Protein AF-M7TQU8-F1 (afdb_monomer_lite)

Sequence (290 aa):
MTVPAVAMELQAQSFSLTIKNCHESIHSIETATGMRQFNYPHERKSTSTQDWRSLDLIAITRELSSFLSRFAFLKMQAETGAYLIQQMAGTTKILIERMDKDRILFDTDDQYDIISKLEHIQSWYLGIAARCRYLSERTNAQSQTVHCLIASQDNLTNIEIARTSRNIAEESHRESEAMHALAELSRRDNELMIQVAKDSRAVAIAAAQDSAAMQVIAAVTILFLPATFTATFFSMTFFNFTDPDKPRVSPWSWIYALVTVILTGVIQLSWAVISKRKRAKITQVTSMEL

Radius of gyration: 63.22 Å; chains: 1; bounding box: 123×48×173 Å

Structure (mmCIF, N/CA/C/O backbone):
data_AF-M7TQU8-F1
#
_entry.id   AF-M7TQU8-F1
#
loop_
_atom_site.group_PDB
_atom_site.id
_atom_site.type_symbol
_atom_site.label_atom_id
_atom_site.label_alt_id
_atom_site.label_comp_id
_atom_site.label_asym_id
_atom_site.label_entity_id
_atom_site.label_seq_id
_atom_site.pdbx_PDB_ins_code
_atom_site.Cartn_x
_atom_site.Cartn_y
_atom_site.Cartn_z
_atom_site.occupancy
_atom_site.B_iso_or_equiv
_atom_site.auth_seq_id
_atom_site.auth_comp_id
_atom_site.auth_asym_id
_atom_site.auth_atom_id
_atom_site.pdbx_PDB_model_num
ATOM 1 N N . MET A 1 1 ? 36.705 -6.941 -42.048 1.00 60.84 1 MET A N 1
ATOM 2 C CA . MET A 1 1 ? 35.967 -6.043 -41.124 1.00 60.84 1 MET A CA 1
ATOM 3 C C . MET A 1 1 ? 34.445 -6.233 -41.165 1.00 60.84 1 MET A C 1
ATOM 5 O O . MET A 1 1 ? 33.748 -5.591 -40.392 1.00 60.84 1 MET A O 1
ATOM 9 N N . THR A 1 2 ? 33.917 -7.148 -41.986 1.00 66.69 2 THR A N 1
ATOM 10 C CA . THR A 1 2 ? 32.472 -7.399 -42.135 1.00 66.69 2 THR A CA 1
ATOM 11 C C . THR A 1 2 ? 31.852 -8.121 -40.934 1.00 66.69 2 THR A C 1
ATOM 13 O O . THR A 1 2 ? 30.766 -7.756 -40.506 1.00 66.69 2 THR A O 1
ATOM 16 N N . VAL A 1 3 ? 32.559 -9.085 -40.327 1.00 75.31 3 VAL A N 1
ATOM 17 C CA . VAL A 1 3 ? 32.033 -9.871 -39.191 1.00 75.31 3 VAL A CA 1
ATOM 18 C C . VAL A 1 3 ? 31.686 -9.002 -37.965 1.00 75.31 3 VAL A C 1
ATOM 20 O O . VAL A 1 3 ? 30.564 -9.125 -37.475 1.00 75.31 3 VAL A O 1
ATOM 23 N N . PRO A 1 4 ? 32.550 -8.078 -37.486 1.00 83.81 4 PRO A N 1
ATOM 24 C CA . PRO A 1 4 ? 32.178 -7.189 -36.383 1.00 83.81 4 PRO A CA 1
ATOM 25 C C . PRO A 1 4 ? 31.031 -6.229 -36.731 1.00 83.81 4 PRO A C 1
ATOM 27 O O . PRO A 1 4 ? 30.199 -5.955 -35.876 1.00 83.81 4 PRO A O 1
ATOM 30 N N . ALA A 1 5 ? 30.944 -5.753 -37.979 1.00 84.00 5 ALA A N 1
ATOM 31 C CA . ALA A 1 5 ? 29.871 -4.852 -38.409 1.00 84.00 5 ALA A CA 1
ATOM 32 C C . ALA A 1 5 ? 28.498 -5.547 -38.384 1.00 84.00 5 ALA A C 1
ATOM 34 O O . ALA A 1 5 ? 27.542 -5.001 -37.840 1.00 84.00 5 ALA A O 1
ATOM 35 N N . VAL A 1 6 ? 28.427 -6.787 -38.881 1.00 87.69 6 VAL A N 1
ATOM 36 C CA . VAL A 1 6 ? 27.205 -7.608 -38.845 1.00 87.69 6 VAL A CA 1
ATOM 37 C C . VAL A 1 6 ? 26.805 -7.949 -37.405 1.00 87.69 6 VAL A C 1
ATOM 39 O O . VAL A 1 6 ? 25.626 -7.905 -37.062 1.00 87.69 6 VAL A O 1
ATOM 42 N N . ALA A 1 7 ? 27.769 -8.245 -36.526 1.00 90.56 7 ALA A N 1
ATOM 43 C CA . ALA A 1 7 ? 27.481 -8.500 -35.113 1.00 90.56 7 ALA A CA 1
ATOM 44 C C . ALA A 1 7 ? 26.875 -7.269 -34.411 1.00 90.56 7 ALA A C 1
ATOM 46 O O . ALA A 1 7 ? 25.908 -7.400 -33.658 1.00 90.56 7 ALA A O 1
ATOM 47 N N . MET A 1 8 ? 27.406 -6.076 -34.695 1.00 92.44 8 MET A N 1
ATOM 48 C CA . MET A 1 8 ? 26.869 -4.806 -34.198 1.00 92.44 8 MET A CA 1
ATOM 49 C C . MET A 1 8 ? 25.460 -4.531 -34.745 1.00 92.44 8 MET A C 1
ATOM 51 O O . MET A 1 8 ? 24.572 -4.107 -34.010 1.00 92.44 8 MET A O 1
ATOM 55 N N . GLU A 1 9 ? 25.203 -4.830 -36.017 1.00 92.38 9 GLU A N 1
ATOM 56 C CA . GLU A 1 9 ? 23.866 -4.694 -36.603 1.00 92.38 9 GLU A CA 1
ATOM 57 C C . GLU A 1 9 ? 22.833 -5.607 -35.918 1.00 92.38 9 GLU A C 1
ATOM 59 O O . GLU A 1 9 ? 21.762 -5.148 -35.510 1.00 92.38 9 GLU A O 1
ATOM 64 N N . LEU A 1 10 ? 23.169 -6.884 -35.703 1.00 94.25 10 LEU A N 1
ATOM 65 C CA . LEU A 1 10 ? 22.305 -7.831 -34.986 1.00 94.25 10 LEU A CA 1
ATOM 66 C C . LEU A 1 10 ? 22.041 -7.389 -33.540 1.00 94.25 10 LEU A C 1
ATOM 68 O O . LEU A 1 10 ? 20.921 -7.510 -33.033 1.00 94.25 10 LEU A O 1
ATOM 72 N N . GLN A 1 11 ? 23.053 -6.838 -32.867 1.00 94.44 11 GLN A N 1
ATOM 73 C CA . GLN A 1 11 ? 22.888 -6.291 -31.525 1.00 94.44 11 GLN A CA 1
ATOM 74 C C . GLN A 1 11 ? 21.947 -5.072 -31.524 1.00 94.44 11 GLN A C 1
ATOM 76 O O . GLN A 1 11 ? 21.053 -4.999 -30.677 1.00 94.44 11 GLN A O 1
ATOM 81 N N . ALA A 1 12 ? 22.079 -4.152 -32.486 1.00 92.38 12 ALA A N 1
ATOM 82 C CA . ALA A 1 12 ? 21.187 -2.998 -32.630 1.00 92.38 12 ALA A CA 1
ATOM 83 C C . ALA A 1 12 ? 19.720 -3.415 -32.867 1.00 92.38 12 ALA A C 1
ATOM 85 O O . ALA A 1 12 ? 18.794 -2.824 -32.294 1.00 92.38 12 ALA A O 1
ATOM 86 N N . GLN A 1 13 ? 19.494 -4.474 -33.650 1.00 94.75 13 GLN A N 1
ATOM 87 C CA . GLN A 1 13 ? 18.165 -5.065 -33.844 1.00 94.75 13 GLN A CA 1
ATOM 88 C C . GLN A 1 13 ? 17.593 -5.630 -32.536 1.00 94.75 13 GLN A C 1
ATOM 90 O O . GLN A 1 13 ? 16.452 -5.328 -32.173 1.00 94.75 13 GLN A O 1
ATOM 95 N N . SER A 1 14 ? 18.396 -6.388 -31.784 1.00 94.56 14 SER A N 1
ATOM 96 C CA . SER A 1 14 ? 18.004 -6.940 -30.479 1.00 94.56 14 SER A CA 1
ATOM 97 C C . SER A 1 14 ? 17.634 -5.845 -29.467 1.00 94.56 14 SER A C 1
ATOM 99 O O . SER A 1 14 ? 16.599 -5.913 -28.791 1.00 94.56 14 SER A O 1
ATOM 101 N N . PHE A 1 15 ? 18.423 -4.768 -29.409 1.00 94.88 15 PHE A N 1
ATOM 102 C CA . PHE A 1 15 ? 18.118 -3.606 -28.572 1.00 94.88 15 PHE A CA 1
ATOM 103 C C . PHE A 1 15 ? 16.825 -2.915 -29.001 1.00 94.88 15 PHE A C 1
ATOM 105 O O . PHE A 1 15 ? 16.005 -2.565 -28.152 1.00 94.88 15 PHE A O 1
ATOM 112 N N . SER A 1 16 ? 16.597 -2.773 -30.307 1.00 93.62 16 SER A N 1
ATOM 113 C CA . SER A 1 16 ? 15.371 -2.173 -30.840 1.00 93.62 16 SER A CA 1
ATOM 114 C C . SER A 1 16 ? 14.119 -2.968 -30.449 1.00 93.62 16 SER A C 1
ATOM 116 O O . SER A 1 16 ? 13.121 -2.369 -30.046 1.00 93.62 16 SER A O 1
ATOM 118 N N . LEU A 1 17 ? 14.177 -4.304 -30.500 1.00 94.31 17 LEU A N 1
ATOM 119 C CA . LEU A 1 17 ? 13.090 -5.181 -30.047 1.00 94.31 17 LEU A CA 1
ATOM 120 C C . LEU A 1 17 ? 12.840 -5.048 -28.542 1.00 94.31 17 LEU A C 1
ATOM 122 O O . LEU A 1 17 ? 11.696 -4.912 -28.110 1.00 94.31 17 LEU A O 1
ATOM 126 N N . THR A 1 18 ? 13.909 -5.021 -27.747 1.00 92.81 18 THR A N 1
ATOM 127 C CA . THR A 1 18 ? 13.808 -4.860 -26.290 1.00 92.81 18 THR A CA 1
ATOM 128 C C . THR A 1 18 ? 13.148 -3.529 -25.924 1.00 92.81 18 THR A C 1
ATOM 130 O O . THR A 1 18 ? 12.232 -3.494 -25.106 1.00 92.81 18 THR A O 1
ATOM 133 N N . ILE A 1 19 ? 13.560 -2.436 -26.574 1.00 93.75 19 ILE A N 1
ATOM 134 C CA . ILE A 1 19 ? 12.980 -1.102 -26.374 1.00 93.75 19 ILE A CA 1
ATOM 135 C C . ILE A 1 19 ? 11.506 -1.072 -26.765 1.00 93.75 19 ILE A C 1
ATOM 137 O O . ILE A 1 19 ? 10.706 -0.474 -26.047 1.00 93.75 19 ILE A O 1
ATOM 141 N N . LYS A 1 20 ? 11.135 -1.728 -27.871 1.00 93.81 20 LYS A N 1
ATOM 142 C CA . LYS A 1 20 ? 9.738 -1.832 -28.299 1.00 93.81 20 LYS A CA 1
ATOM 143 C C . LYS A 1 20 ? 8.890 -2.545 -27.244 1.00 93.81 20 LYS A C 1
ATOM 145 O O . LYS A 1 20 ? 7.851 -2.023 -26.864 1.00 93.81 20 LYS A O 1
ATOM 150 N N . ASN A 1 21 ? 9.361 -3.672 -26.714 1.00 93.25 21 ASN A N 1
ATOM 151 C CA . ASN A 1 21 ? 8.643 -4.399 -25.664 1.00 93.25 21 ASN A CA 1
ATOM 152 C C . ASN A 1 21 ? 8.476 -3.549 -24.397 1.00 93.25 21 ASN A C 1
ATOM 154 O O . ASN A 1 21 ? 7.377 -3.471 -23.859 1.00 93.25 21 ASN A O 1
ATOM 158 N N . CYS A 1 22 ? 9.531 -2.852 -23.958 1.00 91.06 22 CYS A N 1
ATOM 159 C CA . CYS A 1 22 ? 9.428 -1.936 -22.820 1.00 91.06 22 CYS A CA 1
ATOM 160 C C . CYS A 1 22 ? 8.434 -0.795 -23.091 1.00 91.06 22 CYS A C 1
ATOM 162 O O . CYS A 1 22 ? 7.677 -0.421 -22.202 1.00 91.06 22 CYS A O 1
ATOM 164 N N . HIS A 1 23 ? 8.413 -0.247 -24.308 1.00 91.88 23 HIS A N 1
ATOM 165 C CA . HIS A 1 23 ? 7.464 0.797 -24.693 1.00 91.88 23 HIS A CA 1
ATOM 166 C C . HIS A 1 23 ? 6.006 0.324 -24.597 1.00 91.88 23 HIS A C 1
ATOM 168 O O . HIS A 1 23 ? 5.178 1.046 -24.048 1.00 91.88 23 HIS A O 1
ATOM 174 N N . GLU A 1 24 ? 5.700 -0.887 -25.070 1.00 91.12 24 GLU A N 1
ATOM 175 C CA . GLU A 1 24 ? 4.359 -1.482 -24.961 1.00 91.12 24 GLU A CA 1
ATOM 176 C C . GLU A 1 24 ? 3.965 -1.764 -23.501 1.00 91.12 24 GLU A C 1
ATOM 178 O O . GLU A 1 24 ? 2.832 -1.513 -23.093 1.00 91.12 24 GLU A O 1
ATOM 183 N N . SER A 1 25 ? 4.900 -2.222 -22.664 1.00 89.69 25 SER A N 1
ATOM 184 C CA . SER A 1 25 ? 4.628 -2.394 -21.231 1.00 89.69 25 SER A CA 1
ATOM 185 C C . SER A 1 25 ? 4.334 -1.060 -20.540 1.00 89.69 25 SER A C 1
ATOM 187 O O . SER A 1 25 ? 3.358 -0.953 -19.801 1.00 89.69 25 SER A O 1
ATOM 189 N N . ILE A 1 26 ? 5.119 -0.019 -20.831 1.00 89.62 26 ILE A N 1
ATOM 190 C CA . ILE A 1 26 ? 4.881 1.343 -20.330 1.00 89.62 26 ILE A CA 1
ATOM 191 C C . ILE A 1 26 ? 3.511 1.857 -20.793 1.00 89.62 26 ILE A C 1
ATOM 193 O O . ILE A 1 26 ? 2.766 2.435 -20.005 1.00 89.62 26 ILE A O 1
ATOM 197 N N . HIS A 1 27 ? 3.148 1.609 -22.053 1.00 87.50 27 HIS A N 1
ATOM 198 C CA . HIS A 1 27 ? 1.834 1.943 -22.600 1.00 87.50 27 HIS A CA 1
ATOM 199 C C . HIS A 1 27 ? 0.703 1.282 -21.797 1.00 87.50 27 HIS A C 1
ATOM 201 O O . HIS A 1 27 ? -0.284 1.942 -21.454 1.00 87.50 27 HIS A O 1
ATOM 207 N N . SER A 1 28 ? 0.837 -0.010 -21.490 1.00 85.44 28 SER A N 1
ATOM 208 C CA . SER A 1 28 ? -0.139 -0.755 -20.690 1.00 85.44 28 SER A CA 1
ATOM 209 C C . SER A 1 28 ? -0.294 -0.150 -19.290 1.00 85.44 28 SER A C 1
ATOM 211 O O . SER A 1 28 ? -1.414 0.126 -18.858 1.00 85.44 28 SER A O 1
ATOM 213 N N . ILE A 1 29 ? 0.824 0.167 -18.626 1.00 85.62 29 ILE A N 1
ATOM 214 C CA . ILE A 1 29 ? 0.834 0.794 -17.296 1.00 85.62 29 ILE A CA 1
ATOM 215 C C . ILE A 1 29 ? 0.119 2.152 -17.310 1.00 85.62 29 ILE A C 1
ATOM 217 O O . ILE A 1 29 ? -0.719 2.418 -16.449 1.00 85.62 29 ILE A O 1
ATOM 221 N N . GLU A 1 30 ? 0.392 3.017 -18.288 1.00 83.31 30 GLU A N 1
ATOM 222 C CA . GLU A 1 30 ? -0.283 4.322 -18.400 1.00 83.31 30 GLU A CA 1
ATOM 223 C C . GLU A 1 30 ? -1.787 4.204 -18.636 1.00 83.31 30 GLU A C 1
ATOM 225 O O . GLU A 1 30 ? -2.562 5.068 -18.222 1.00 83.31 30 GLU A O 1
ATOM 230 N N . THR A 1 31 ? -2.193 3.156 -19.346 1.00 81.19 31 THR A N 1
ATOM 231 C CA . THR A 1 31 ? -3.600 2.893 -19.632 1.00 81.19 31 THR A CA 1
ATOM 232 C C . THR A 1 31 ? -4.306 2.389 -18.380 1.00 81.19 31 THR A C 1
ATOM 234 O O . THR A 1 31 ? -5.389 2.872 -18.062 1.00 81.19 31 THR A O 1
ATOM 237 N N . ALA A 1 32 ? -3.676 1.474 -17.638 1.00 79.50 32 ALA A N 1
ATOM 238 C CA . ALA A 1 32 ? -4.199 0.949 -16.381 1.00 79.50 32 ALA A CA 1
ATOM 239 C C . ALA A 1 32 ? -4.324 2.047 -15.314 1.00 79.50 32 ALA A C 1
ATOM 241 O O . ALA A 1 32 ? -5.358 2.176 -14.674 1.00 79.50 32 ALA A O 1
ATOM 242 N N . THR A 1 33 ? -3.301 2.892 -15.179 1.00 77.62 33 THR A N 1
ATOM 243 C CA . THR A 1 33 ? -3.278 4.024 -14.233 1.00 77.62 33 THR A CA 1
ATOM 244 C C . THR A 1 33 ? -4.144 5.215 -14.662 1.00 77.62 33 THR A C 1
ATOM 246 O O . THR A 1 33 ? -4.282 6.172 -13.905 1.00 77.62 33 THR A O 1
ATOM 249 N N . GLY A 1 34 ? -4.705 5.207 -15.877 1.00 75.94 34 GLY A N 1
ATOM 250 C CA . GLY A 1 34 ? -5.494 6.315 -16.427 1.00 75.94 34 GLY A CA 1
ATOM 251 C C . GLY A 1 34 ? -4.680 7.552 -16.837 1.00 75.94 34 GLY A C 1
ATOM 252 O O . GLY A 1 34 ? -5.242 8.500 -17.387 1.00 75.94 34 GLY A O 1
ATOM 253 N N . MET A 1 35 ? -3.356 7.547 -16.642 1.00 73.31 35 MET A N 1
ATOM 254 C CA . MET A 1 35 ? -2.459 8.660 -16.985 1.00 73.31 35 MET A CA 1
ATOM 255 C C . MET A 1 35 ? -2.433 8.971 -18.484 1.00 73.31 35 MET A C 1
ATOM 257 O O . MET A 1 35 ? -2.232 10.117 -18.888 1.00 73.31 35 MET A O 1
ATOM 261 N N . ARG A 1 36 ? -2.658 7.965 -19.332 1.00 74.25 36 ARG A N 1
ATOM 262 C CA . ARG A 1 36 ? -2.640 8.144 -20.786 1.00 74.25 36 ARG A CA 1
ATOM 263 C C . ARG A 1 36 ? -3.706 9.123 -21.270 1.00 74.25 36 ARG A C 1
ATOM 265 O O . ARG A 1 36 ? -3.427 9.979 -22.103 1.00 74.25 36 ARG A O 1
ATOM 272 N N . GLN A 1 37 ? -4.899 9.029 -20.689 1.00 68.88 37 GLN A N 1
ATOM 273 C CA . GLN A 1 37 ? -6.035 9.893 -21.000 1.00 68.88 37 GLN A CA 1
ATOM 274 C C . GLN A 1 37 ? -5.719 11.372 -20.753 1.00 68.88 37 GLN A C 1
ATOM 276 O O . GLN A 1 37 ? -6.213 12.240 -21.468 1.00 68.88 37 GLN A O 1
ATOM 281 N N . PHE A 1 38 ? -4.912 11.648 -19.726 1.00 65.19 38 PHE A N 1
ATOM 282 C CA . PHE A 1 38 ? -4.513 12.997 -19.349 1.00 65.19 38 PHE A CA 1
ATOM 283 C C . PHE A 1 38 ? -3.548 13.605 -20.375 1.00 65.19 38 PHE A C 1
ATOM 285 O O . PHE A 1 38 ? -3.733 14.745 -20.794 1.00 65.19 38 PHE A O 1
ATOM 292 N N . ASN A 1 39 ? -2.561 12.828 -20.833 1.00 66.25 39 ASN A N 1
ATOM 293 C CA . ASN A 1 39 ? -1.555 13.293 -21.795 1.00 66.25 39 ASN A CA 1
ATOM 294 C C . ASN A 1 39 ? -2.048 13.279 -23.253 1.00 66.25 39 ASN A C 1
ATOM 296 O O . ASN A 1 39 ? -1.600 14.090 -24.063 1.00 66.25 39 ASN A O 1
ATOM 300 N N . TYR A 1 40 ? -2.980 12.385 -23.590 1.00 73.25 40 TYR A N 1
ATOM 301 C CA . TYR A 1 40 ? -3.535 12.221 -24.935 1.00 73.25 40 TYR A CA 1
ATOM 302 C C . TYR A 1 40 ? -5.068 12.293 -24.891 1.00 73.25 40 TYR A C 1
ATOM 304 O O . TYR A 1 40 ? -5.753 11.292 -25.097 1.00 73.25 40 TYR A O 1
ATOM 312 N N . PRO A 1 41 ? -5.644 13.486 -24.649 1.00 65.88 41 PRO A N 1
ATOM 313 C CA . PRO A 1 41 ? -7.087 13.639 -24.437 1.00 65.88 41 PRO A CA 1
ATOM 314 C C . PRO A 1 41 ? -7.936 13.278 -25.666 1.00 65.88 41 PRO A C 1
ATOM 316 O O . PRO A 1 41 ? -9.134 13.035 -25.539 1.00 65.88 41 PRO A O 1
ATOM 319 N N . HIS A 1 42 ? -7.321 13.243 -26.851 1.00 72.56 42 HIS A N 1
ATOM 320 C CA . HIS A 1 42 ? -7.947 12.891 -28.125 1.00 72.56 42 HIS A CA 1
ATOM 321 C C . HIS A 1 42 ? -7.948 11.381 -28.413 1.00 72.56 42 HIS A C 1
ATOM 323 O O . HIS A 1 42 ? -8.647 10.942 -29.328 1.00 72.56 42 HIS A O 1
ATOM 329 N N . GLU A 1 43 ? -7.185 10.574 -27.670 1.00 72.50 43 GLU A N 1
ATOM 330 C CA . GLU A 1 43 ? -7.259 9.120 -27.800 1.00 72.50 43 GLU A CA 1
ATOM 331 C C . GLU A 1 43 ? -8.577 8.603 -27.202 1.00 72.50 43 GLU A C 1
ATOM 333 O O . GLU A 1 43 ? -9.050 9.075 -26.161 1.00 72.50 43 GLU A O 1
ATOM 338 N N . ARG A 1 44 ? -9.198 7.617 -27.872 1.00 63.88 44 ARG A N 1
ATOM 339 C CA . ARG A 1 44 ? -10.412 6.963 -27.358 1.00 63.88 44 ARG A CA 1
ATOM 340 C C . ARG A 1 44 ? -10.151 6.485 -25.933 1.00 63.88 44 ARG A C 1
ATOM 342 O O . ARG A 1 44 ? -9.163 5.795 -25.695 1.00 63.88 44 ARG A O 1
ATOM 349 N N . LYS A 1 45 ? -11.069 6.817 -25.015 1.00 63.66 45 LYS A N 1
ATOM 350 C CA . LYS A 1 45 ? -11.086 6.257 -23.658 1.00 63.66 45 LYS A CA 1
ATOM 351 C C . LYS A 1 45 ? -10.910 4.748 -23.753 1.00 63.66 45 LYS A C 1
ATOM 353 O O . LYS A 1 45 ? -11.712 4.082 -24.409 1.00 63.66 45 LYS A O 1
ATOM 358 N N . SER A 1 46 ? -9.850 4.239 -23.130 1.00 59.31 46 SER A N 1
ATOM 359 C CA . SER A 1 46 ? -9.692 2.802 -22.952 1.00 59.31 46 SER A CA 1
ATOM 360 C C . SER A 1 46 ? -10.933 2.281 -22.234 1.00 59.31 46 SER A C 1
ATOM 362 O O . SER A 1 46 ? -11.382 2.874 -21.256 1.00 59.31 46 SER A O 1
ATOM 364 N N . THR A 1 47 ? -11.499 1.181 -22.723 1.00 57.09 47 THR A N 1
ATOM 365 C CA . THR A 1 47 ? -12.657 0.509 -22.116 1.00 57.09 47 THR A CA 1
ATOM 366 C C . THR A 1 47 ? -12.323 -0.135 -20.767 1.00 57.09 47 THR A C 1
ATOM 368 O O . THR A 1 47 ? -13.194 -0.761 -20.171 1.00 57.09 47 THR A O 1
ATOM 371 N N . SER A 1 48 ? -11.077 -0.011 -20.292 1.00 56.88 48 SER A N 1
ATOM 372 C CA . SER A 1 48 ? -10.670 -0.438 -18.956 1.00 56.88 48 SER A CA 1
ATOM 373 C C . SER A 1 48 ? -11.476 0.318 -17.898 1.00 56.88 48 SER A C 1
ATOM 375 O O . SER A 1 48 ? -11.255 1.497 -17.635 1.00 56.88 48 SER A O 1
ATOM 377 N N . THR A 1 49 ? -12.430 -0.384 -17.292 1.00 56.38 49 THR A N 1
ATOM 378 C CA . THR A 1 49 ? -13.262 0.070 -16.170 1.00 56.38 49 THR A CA 1
ATOM 379 C C . THR A 1 49 ? -12.565 -0.086 -14.817 1.00 56.38 49 THR A C 1
ATOM 381 O O . THR A 1 49 ? -13.219 0.009 -13.780 1.00 56.38 49 THR A O 1
ATOM 384 N N . GLN A 1 50 ? -11.270 -0.409 -14.800 1.00 65.06 50 GLN A N 1
ATOM 385 C CA . GLN A 1 50 ? -10.556 -0.717 -13.568 1.00 65.06 50 GLN A CA 1
ATOM 386 C C . GLN A 1 50 ? -10.274 0.567 -12.776 1.00 65.06 50 GLN A C 1
ATOM 388 O O . GLN A 1 50 ? -9.615 1.477 -13.276 1.00 65.06 50 GLN A O 1
ATOM 393 N N . ASP A 1 51 ? -10.783 0.642 -11.541 1.00 72.81 51 ASP A N 1
ATOM 394 C CA . ASP A 1 51 ? -10.484 1.750 -10.628 1.00 72.81 51 ASP A CA 1
ATOM 395 C C . ASP A 1 51 ? -9.000 1.703 -10.253 1.00 72.81 51 ASP A C 1
ATOM 397 O O . ASP A 1 51 ? -8.478 0.649 -9.871 1.00 72.81 51 ASP A O 1
ATOM 401 N N . TRP A 1 52 ? -8.322 2.846 -10.326 1.00 74.56 52 TRP A N 1
ATOM 402 C CA . TRP A 1 52 ? -6.891 2.955 -10.047 1.00 74.56 52 TRP A CA 1
ATOM 403 C C . TRP A 1 52 ? -6.542 2.504 -8.623 1.00 74.56 52 TRP A C 1
ATOM 405 O O . TRP A 1 52 ? -5.441 2.019 -8.384 1.00 74.56 52 TRP A O 1
ATOM 415 N N . ARG A 1 53 ? -7.501 2.596 -7.692 1.00 74.94 53 ARG A N 1
ATOM 416 C CA . ARG A 1 53 ? -7.370 2.135 -6.300 1.00 74.94 53 ARG A CA 1
ATOM 417 C C . ARG A 1 53 ? -7.182 0.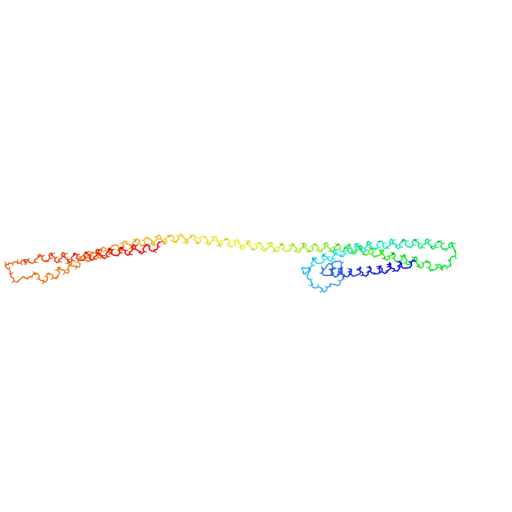625 -6.156 1.00 74.94 53 ARG A C 1
ATOM 419 O O . ARG A 1 53 ? -6.697 0.169 -5.127 1.00 74.94 53 ARG A O 1
ATOM 426 N N . SER A 1 54 ? -7.610 -0.143 -7.157 1.00 81.81 54 SER A N 1
ATOM 427 C CA . SER A 1 54 ? -7.494 -1.607 -7.177 1.00 81.81 54 SER A CA 1
ATOM 428 C C . SER A 1 54 ? -6.192 -2.101 -7.809 1.00 81.81 54 SER A C 1
ATOM 430 O O . SER A 1 54 ? -5.935 -3.303 -7.825 1.00 81.81 54 SER A O 1
ATOM 432 N N . LEU A 1 55 ? -5.387 -1.193 -8.366 1.00 84.31 55 LEU A N 1
ATOM 433 C CA . LEU A 1 55 ? -4.111 -1.539 -8.976 1.00 84.31 55 LEU A CA 1
ATOM 434 C C . LEU A 1 55 ? -3.071 -1.833 -7.900 1.00 84.31 55 LEU A C 1
ATOM 436 O O . LEU A 1 55 ? -2.980 -1.140 -6.888 1.00 84.31 55 LEU A O 1
ATOM 440 N N . ASP A 1 56 ? -2.214 -2.811 -8.175 1.00 89.44 56 ASP A N 1
ATOM 441 C CA . ASP A 1 56 ? -1.008 -3.032 -7.387 1.00 89.44 56 ASP A CA 1
ATOM 442 C C . ASP A 1 56 ? 0.054 -1.984 -7.764 1.00 89.44 56 ASP A C 1
ATOM 444 O O . ASP A 1 56 ? 0.924 -2.194 -8.616 1.00 89.44 56 ASP A O 1
ATOM 448 N N . LEU A 1 57 ? -0.047 -0.809 -7.135 1.00 89.62 57 LEU A N 1
ATOM 449 C CA . LEU A 1 57 ? 0.866 0.315 -7.357 1.00 89.62 57 LEU A CA 1
ATOM 450 C C . LEU A 1 57 ? 2.317 -0.033 -6.977 1.00 89.62 57 LEU A C 1
ATOM 452 O O . LEU A 1 57 ? 3.256 0.528 -7.549 1.00 89.62 57 LEU A O 1
ATOM 456 N N . ILE A 1 58 ? 2.524 -0.984 -6.060 1.00 90.00 58 ILE A N 1
ATOM 457 C CA . ILE A 1 58 ? 3.856 -1.442 -5.645 1.00 90.00 58 ILE A CA 1
ATOM 458 C C . ILE A 1 58 ? 4.487 -2.272 -6.765 1.00 90.00 58 ILE A C 1
ATOM 460 O O . ILE A 1 58 ? 5.638 -2.026 -7.142 1.00 90.00 58 ILE A O 1
ATOM 464 N N . ALA A 1 59 ? 3.737 -3.216 -7.344 1.00 91.50 59 ALA A N 1
ATOM 465 C CA . ALA A 1 59 ? 4.199 -3.990 -8.492 1.00 91.50 59 ALA A CA 1
ATOM 466 C C . ALA A 1 59 ? 4.537 -3.086 -9.684 1.00 91.50 59 ALA A C 1
ATOM 468 O O . ALA A 1 59 ? 5.610 -3.239 -10.272 1.00 91.50 59 ALA A O 1
ATOM 469 N N . ILE A 1 60 ? 3.685 -2.097 -9.976 1.00 91.69 60 ILE A N 1
ATOM 470 C CA . ILE A 1 60 ? 3.927 -1.107 -11.035 1.00 91.69 60 ILE A CA 1
ATOM 471 C C . ILE A 1 60 ? 5.213 -0.314 -10.758 1.00 91.69 60 ILE A C 1
ATOM 473 O O . ILE A 1 60 ? 6.059 -0.183 -11.641 1.00 91.69 60 ILE A O 1
ATOM 477 N N . THR A 1 61 ? 5.418 0.166 -9.527 1.00 92.88 61 THR A N 1
ATOM 478 C CA . THR A 1 61 ? 6.635 0.909 -9.146 1.00 92.88 61 THR A CA 1
ATOM 479 C C . THR A 1 61 ? 7.898 0.064 -9.344 1.00 92.88 61 THR A C 1
ATOM 481 O O . THR A 1 61 ? 8.917 0.552 -9.847 1.00 92.88 61 THR A O 1
ATOM 484 N N . ARG A 1 62 ? 7.834 -1.228 -8.997 1.00 93.56 62 ARG A N 1
ATOM 485 C CA . ARG A 1 62 ? 8.932 -2.180 -9.211 1.00 93.56 62 ARG A CA 1
ATOM 486 C C . ARG A 1 62 ? 9.225 -2.384 -10.699 1.00 93.56 62 ARG A C 1
ATOM 488 O O . ARG A 1 62 ? 10.396 -2.413 -11.082 1.00 93.56 62 ARG A O 1
ATOM 495 N N . GLU A 1 63 ? 8.196 -2.505 -11.536 1.00 93.31 63 GLU A N 1
ATOM 496 C CA . GLU A 1 63 ? 8.363 -2.620 -12.990 1.00 93.31 63 GLU A CA 1
ATOM 497 C C . GLU A 1 63 ? 8.975 -1.358 -13.605 1.00 93.31 63 GLU A C 1
ATOM 499 O O . GLU A 1 63 ? 9.971 -1.459 -14.323 1.00 93.31 63 GLU A O 1
ATOM 504 N N . LEU A 1 64 ? 8.467 -0.169 -13.263 1.00 93.69 64 LEU A N 1
ATOM 505 C CA . LEU A 1 64 ? 9.017 1.108 -13.737 1.00 93.69 64 LEU A CA 1
ATOM 506 C C . LEU A 1 64 ? 10.488 1.276 -13.330 1.00 93.69 64 LEU A C 1
ATOM 508 O O . LEU A 1 64 ? 11.327 1.662 -14.146 1.00 93.69 64 LEU A O 1
ATOM 512 N N . SER A 1 65 ? 10.832 0.903 -12.095 1.00 94.38 65 SER A N 1
ATOM 513 C CA . SER A 1 65 ? 12.220 0.917 -11.614 1.00 94.38 65 SER A CA 1
ATOM 514 C C . SER A 1 65 ? 13.112 -0.052 -12.403 1.00 94.38 65 SER A C 1
ATOM 516 O O . SER A 1 65 ? 14.251 0.274 -12.750 1.00 94.38 65 SER A O 1
ATOM 518 N N . SER A 1 66 ? 12.587 -1.233 -12.748 1.00 94.88 66 SER A N 1
ATOM 519 C CA . SER A 1 66 ? 13.284 -2.196 -13.606 1.00 94.88 66 SER A CA 1
ATOM 520 C C . SER A 1 66 ? 13.512 -1.640 -15.014 1.00 94.88 66 SER A C 1
ATOM 522 O O . SER A 1 66 ? 14.613 -1.778 -15.556 1.00 94.88 66 SER A O 1
ATOM 524 N N . PHE A 1 67 ? 12.521 -0.960 -15.600 1.00 95.25 67 PHE A N 1
ATOM 525 C CA . PHE A 1 67 ? 12.672 -0.306 -16.900 1.00 95.25 67 PHE A CA 1
ATOM 526 C C . PHE A 1 67 ? 13.721 0.800 -16.871 1.00 95.25 67 PHE A C 1
ATOM 528 O O . PHE A 1 67 ? 14.552 0.848 -17.775 1.00 95.25 67 PHE A O 1
ATOM 535 N N . LEU A 1 68 ? 13.757 1.623 -15.821 1.00 95.69 68 LEU A N 1
ATOM 536 C CA . LEU A 1 68 ? 14.765 2.672 -15.676 1.00 95.69 68 LEU A CA 1
ATOM 537 C C . LEU A 1 68 ? 16.189 2.094 -15.680 1.00 95.69 68 LEU A C 1
ATOM 539 O O . LEU A 1 68 ? 17.053 2.560 -16.426 1.00 95.69 68 LEU A O 1
ATOM 543 N N . SER A 1 69 ? 16.411 1.018 -14.918 1.00 96.19 69 SER A N 1
ATOM 544 C CA . SER A 1 69 ? 17.690 0.298 -14.907 1.00 96.19 69 SER A CA 1
ATOM 545 C C . SER A 1 69 ? 18.042 -0.271 -16.290 1.00 96.19 69 SER A C 1
ATOM 547 O O . SER A 1 69 ? 19.164 -0.096 -16.775 1.00 96.19 69 SER A O 1
ATOM 549 N N . ARG A 1 70 ? 17.066 -0.879 -16.981 1.00 95.38 70 ARG A N 1
ATOM 550 C CA . ARG A 1 70 ? 17.249 -1.403 -18.344 1.00 95.38 70 ARG A CA 1
ATOM 551 C C . ARG A 1 70 ? 17.581 -0.304 -19.353 1.00 95.38 70 ARG A C 1
ATOM 553 O O . ARG A 1 70 ? 18.480 -0.500 -20.166 1.00 95.38 70 ARG A O 1
ATOM 560 N N . PHE A 1 71 ? 16.907 0.844 -19.313 1.00 97.06 71 PHE A N 1
ATOM 561 C CA . PHE A 1 71 ? 17.189 1.957 -20.223 1.00 97.06 71 PHE A CA 1
ATOM 562 C C . PHE A 1 71 ? 18.567 2.561 -19.981 1.00 97.06 71 PHE A C 1
ATOM 564 O O . PHE A 1 71 ? 19.251 2.876 -20.952 1.00 97.06 71 PHE A O 1
ATOM 571 N N . ALA A 1 72 ? 19.005 2.671 -18.724 1.00 96.81 72 ALA A N 1
ATOM 572 C CA . ALA A 1 72 ? 20.356 3.118 -18.400 1.00 96.81 72 ALA A CA 1
ATOM 573 C C . ALA A 1 72 ? 21.415 2.178 -19.003 1.00 96.81 72 ALA A C 1
ATOM 575 O O . ALA A 1 72 ? 22.333 2.637 -19.685 1.00 96.81 72 ALA A O 1
ATOM 576 N N . PHE A 1 73 ? 21.239 0.863 -18.833 1.00 96.88 73 PHE A N 1
ATOM 577 C CA . PHE A 1 73 ? 22.133 -0.138 -19.415 1.00 96.88 73 PHE A CA 1
ATOM 578 C C . PHE A 1 73 ? 22.133 -0.099 -20.950 1.00 96.88 73 PHE A C 1
ATOM 580 O O . PHE A 1 73 ? 23.194 -0.013 -21.565 1.00 96.88 73 PHE A O 1
ATOM 587 N N . LEU A 1 74 ? 20.954 -0.121 -21.579 1.00 96.50 74 LEU A N 1
ATOM 588 C CA . LEU A 1 74 ? 20.827 -0.101 -23.039 1.00 96.50 74 LEU A CA 1
ATOM 589 C C . LEU A 1 74 ? 21.379 1.189 -23.645 1.00 96.50 74 LEU A C 1
ATOM 591 O O . LEU A 1 74 ? 22.010 1.143 -24.695 1.00 96.50 74 LEU A O 1
ATOM 595 N N . LYS A 1 75 ? 21.179 2.335 -22.987 1.00 97.38 75 LYS A N 1
ATOM 596 C CA . LYS A 1 75 ? 21.764 3.612 -23.405 1.00 97.38 75 LYS A CA 1
ATOM 597 C C . LYS A 1 75 ? 23.291 3.553 -23.374 1.00 97.38 75 LYS A C 1
ATOM 599 O O . LYS A 1 75 ? 23.911 3.880 -24.379 1.00 97.38 75 LYS A O 1
ATOM 604 N N . MET A 1 76 ? 23.885 3.095 -22.269 1.00 97.62 76 MET A N 1
ATOM 605 C CA . MET A 1 76 ? 25.341 2.954 -22.136 1.00 97.62 76 MET A CA 1
ATOM 606 C C . MET A 1 76 ? 25.919 2.017 -23.207 1.00 97.62 76 MET A C 1
ATOM 608 O O . MET A 1 76 ? 26.921 2.339 -23.848 1.00 97.62 76 MET A O 1
ATOM 612 N N . GLN A 1 77 ? 25.271 0.868 -23.428 1.00 97.00 77 GLN A N 1
ATOM 613 C CA . GLN A 1 77 ? 25.652 -0.078 -24.479 1.00 97.00 77 GLN A CA 1
ATOM 614 C C . GLN A 1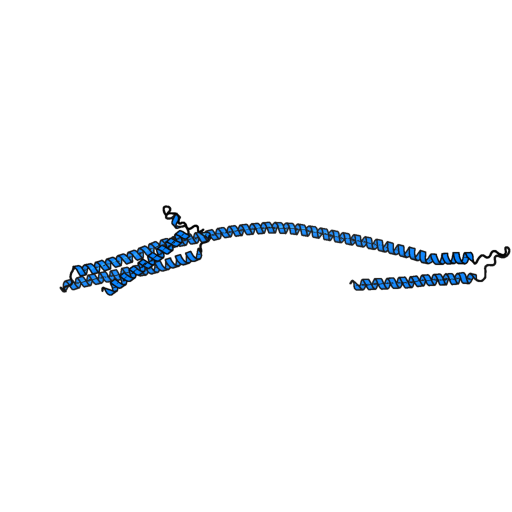 77 ? 25.532 0.547 -25.867 1.00 97.00 77 GLN A C 1
ATOM 616 O O . GLN A 1 77 ? 26.400 0.343 -26.711 1.00 97.00 77 GLN A O 1
ATOM 621 N N . ALA A 1 78 ? 24.487 1.341 -26.106 1.00 96.50 78 ALA A N 1
ATOM 622 C CA . ALA A 1 78 ? 24.275 1.960 -27.400 1.00 96.50 78 ALA A CA 1
ATOM 623 C C . ALA A 1 78 ? 25.264 3.095 -27.699 1.00 96.50 78 ALA A C 1
ATOM 625 O O . ALA A 1 78 ? 25.768 3.184 -28.814 1.00 96.50 78 ALA A O 1
ATOM 626 N N . GLU A 1 79 ? 25.592 3.923 -26.707 1.00 97.12 79 GLU A N 1
ATOM 627 C CA . GLU A 1 79 ? 26.613 4.974 -26.825 1.00 97.12 79 GLU A CA 1
ATOM 628 C C . GLU A 1 79 ? 28.005 4.364 -27.058 1.00 97.12 79 GLU A C 1
ATOM 630 O O . GLU A 1 79 ? 28.746 4.813 -27.934 1.00 97.12 79 GLU A O 1
ATOM 635 N N . THR A 1 80 ? 28.322 3.276 -26.350 1.00 96.31 80 THR A N 1
ATOM 636 C CA . THR A 1 80 ? 29.565 2.516 -26.554 1.00 96.31 80 THR A CA 1
ATOM 637 C C . THR A 1 80 ? 29.598 1.878 -27.944 1.00 96.31 80 THR A C 1
ATOM 639 O O . THR A 1 80 ? 30.608 1.953 -28.642 1.00 96.31 80 THR A O 1
ATOM 642 N N . GLY A 1 81 ? 28.482 1.295 -28.385 1.00 95.19 81 GLY A N 1
ATOM 643 C CA . GLY A 1 81 ? 28.358 0.704 -29.712 1.00 95.19 81 GLY A CA 1
ATOM 644 C C . GLY A 1 81 ? 28.531 1.724 -30.838 1.00 95.19 81 GLY A C 1
ATOM 645 O O . GLY A 1 81 ? 29.288 1.482 -31.777 1.00 95.19 81 GLY A O 1
ATOM 646 N N . ALA A 1 82 ? 27.916 2.903 -30.705 1.00 95.81 82 ALA A N 1
ATOM 647 C CA . ALA A 1 82 ? 28.105 4.011 -31.639 1.00 95.81 82 ALA A CA 1
ATOM 648 C C . ALA A 1 82 ? 29.577 4.448 -31.717 1.00 95.81 82 ALA A C 1
ATOM 650 O O . ALA A 1 82 ? 30.092 4.666 -32.815 1.00 95.81 82 ALA A O 1
ATOM 651 N N . TYR A 1 83 ? 30.267 4.532 -30.575 1.00 95.88 83 TYR A N 1
ATOM 652 C CA . TYR A 1 83 ? 31.692 4.860 -30.532 1.00 95.88 83 TYR A CA 1
ATOM 653 C C . TYR A 1 83 ? 32.552 3.807 -31.247 1.00 95.88 83 TYR A C 1
ATOM 655 O O . TYR A 1 83 ? 33.406 4.160 -32.060 1.00 95.88 83 TYR A O 1
ATOM 663 N N . LEU A 1 84 ? 32.313 2.514 -31.003 1.00 94.44 84 LEU A N 1
ATOM 664 C CA . LEU A 1 84 ? 33.057 1.436 -31.662 1.00 94.44 84 LEU A CA 1
ATOM 665 C C . LEU A 1 84 ? 32.871 1.460 -33.182 1.00 94.44 84 LEU A C 1
ATOM 667 O O . LEU A 1 84 ? 33.848 1.337 -33.919 1.00 94.44 84 LEU A O 1
ATOM 671 N N . ILE A 1 85 ? 31.646 1.688 -33.661 1.00 94.25 85 ILE A N 1
ATOM 672 C CA . ILE A 1 85 ? 31.377 1.799 -35.100 1.00 94.25 85 ILE A CA 1
ATOM 673 C C . ILE A 1 85 ? 32.062 3.028 -35.694 1.00 94.25 85 ILE A C 1
ATOM 675 O O . ILE A 1 85 ? 32.620 2.938 -36.784 1.00 94.25 85 ILE A O 1
ATOM 679 N N . GLN A 1 86 ? 32.092 4.150 -34.972 1.00 93.88 86 GLN A N 1
ATOM 680 C CA . GLN A 1 86 ? 32.830 5.337 -35.400 1.00 93.88 86 GLN A CA 1
ATOM 681 C C . GLN A 1 86 ? 34.324 5.039 -35.579 1.00 93.88 86 GLN A C 1
ATOM 683 O O . GLN A 1 86 ? 34.920 5.433 -36.583 1.00 93.88 86 GLN A O 1
ATOM 688 N N . GLN A 1 87 ? 34.927 4.309 -34.635 1.00 92.50 87 GLN A N 1
ATOM 689 C CA . GLN A 1 87 ? 36.325 3.878 -34.732 1.00 92.50 87 GLN A CA 1
ATOM 690 C C . GLN A 1 87 ? 36.542 2.911 -35.903 1.00 92.50 87 GLN A C 1
ATOM 692 O O . GLN A 1 87 ? 37.525 3.031 -36.639 1.00 92.50 87 GLN A O 1
ATOM 697 N N . MET A 1 88 ? 35.609 1.981 -36.125 1.00 90.75 88 MET A N 1
ATOM 698 C CA . MET A 1 88 ? 35.647 1.070 -37.270 1.00 90.75 88 MET A CA 1
ATOM 699 C C . MET A 1 88 ? 35.546 1.822 -38.599 1.00 90.75 88 MET A C 1
ATOM 701 O O . MET A 1 88 ? 36.329 1.542 -39.505 1.00 90.75 88 MET A O 1
ATOM 705 N N . ALA A 1 89 ? 34.639 2.793 -38.714 1.00 89.62 89 ALA A N 1
ATOM 706 C CA . ALA A 1 89 ? 34.485 3.625 -39.904 1.00 89.62 89 ALA A CA 1
ATOM 707 C C . ALA A 1 89 ? 35.755 4.447 -40.172 1.00 89.62 89 ALA A C 1
ATOM 709 O O . ALA A 1 89 ? 36.239 4.469 -41.301 1.00 89.62 89 ALA A O 1
ATOM 710 N N . GLY A 1 90 ? 36.349 5.046 -39.134 1.00 89.38 90 GLY A N 1
ATOM 711 C CA . GLY A 1 90 ? 37.620 5.772 -39.238 1.00 89.38 90 GLY A CA 1
ATOM 712 C C . GLY A 1 90 ? 38.783 4.881 -39.683 1.00 89.38 90 GLY A C 1
ATOM 713 O O . GLY A 1 90 ? 39.517 5.232 -40.602 1.00 89.38 90 GLY A O 1
ATOM 714 N N . THR A 1 91 ? 38.910 3.688 -39.096 1.00 87.44 91 THR A N 1
ATOM 715 C CA . THR A 1 91 ? 39.947 2.713 -39.481 1.00 87.44 91 THR A CA 1
ATOM 716 C C . THR A 1 91 ? 39.754 2.229 -40.921 1.00 87.44 91 THR A C 1
ATOM 718 O O . THR A 1 91 ? 40.725 2.084 -41.660 1.00 87.44 91 THR A O 1
ATOM 721 N N . THR A 1 92 ? 38.500 2.020 -41.337 1.00 86.25 92 THR A N 1
ATOM 722 C CA . THR A 1 92 ? 38.154 1.599 -42.704 1.00 86.25 92 THR A CA 1
ATOM 723 C C . THR A 1 92 ? 38.507 2.687 -43.720 1.00 86.25 92 THR A C 1
ATOM 725 O O . THR A 1 92 ? 39.121 2.373 -44.735 1.00 86.25 92 THR A O 1
ATOM 728 N N . LYS A 1 93 ? 38.222 3.965 -43.417 1.00 86.25 93 LYS A N 1
ATOM 729 C CA . LYS A 1 93 ? 38.620 5.120 -44.247 1.00 86.25 93 LYS A CA 1
ATOM 730 C C . LYS A 1 93 ? 40.140 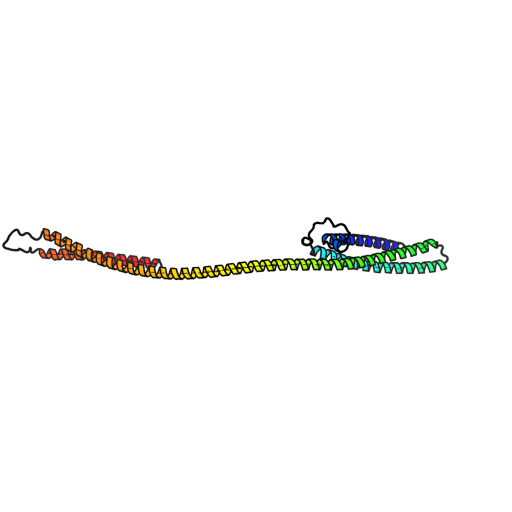5.179 -44.450 1.00 86.25 93 LYS A C 1
ATOM 732 O O . LYS A 1 93 ? 40.597 5.235 -45.585 1.00 86.25 93 LYS A O 1
ATOM 737 N N . ILE A 1 94 ? 40.924 5.056 -43.374 1.00 86.12 94 ILE A N 1
ATOM 738 C CA . ILE A 1 94 ? 42.401 5.060 -43.441 1.00 86.12 94 ILE A CA 1
ATOM 739 C C . ILE A 1 94 ? 42.938 3.884 -44.274 1.00 86.12 94 ILE A C 1
ATOM 741 O O . ILE A 1 94 ? 43.924 4.028 -44.999 1.00 86.12 94 ILE A O 1
ATOM 745 N N . LEU A 1 95 ? 42.322 2.703 -44.154 1.00 82.12 95 LEU A N 1
ATOM 746 C CA . LEU A 1 95 ? 42.722 1.516 -44.913 1.00 82.12 95 LEU A CA 1
ATOM 747 C C . LEU A 1 95 ? 42.432 1.685 -46.411 1.00 82.12 95 LEU A C 1
ATOM 749 O O . LEU A 1 95 ? 43.308 1.398 -47.223 1.00 82.12 95 LEU A O 1
ATOM 753 N N . ILE A 1 96 ? 41.254 2.211 -46.758 1.00 79.44 96 ILE A N 1
ATOM 754 C CA . ILE A 1 96 ? 40.873 2.541 -48.138 1.00 79.44 96 ILE A CA 1
ATOM 755 C C . ILE A 1 96 ? 41.860 3.551 -48.744 1.00 79.44 96 ILE A C 1
ATOM 757 O O . ILE A 1 96 ? 42.434 3.284 -49.797 1.00 79.44 96 ILE A O 1
ATOM 761 N N . GLU A 1 97 ? 42.160 4.645 -48.037 1.00 80.88 97 GLU A N 1
ATOM 762 C CA . GLU A 1 97 ? 43.130 5.662 -48.481 1.00 80.88 97 GLU A CA 1
ATOM 763 C C . GLU A 1 97 ? 44.549 5.103 -48.693 1.00 80.88 97 GLU A C 1
ATOM 765 O O . GLU A 1 97 ? 45.322 5.631 -49.496 1.00 80.88 97 GLU A O 1
ATOM 770 N N . ARG A 1 98 ? 44.933 4.050 -47.956 1.00 79.44 98 ARG A N 1
ATOM 771 C CA . ARG A 1 98 ? 46.231 3.380 -48.122 1.00 79.44 98 ARG A CA 1
ATOM 772 C C . ARG A 1 98 ? 46.232 2.427 -49.319 1.00 79.44 98 ARG A C 1
ATOM 774 O O . ARG A 1 98 ? 47.222 2.381 -50.037 1.00 79.44 98 ARG A O 1
ATOM 781 N N . MET A 1 99 ? 45.142 1.697 -49.543 1.00 72.50 99 MET A N 1
ATOM 782 C CA . MET A 1 99 ? 45.015 0.741 -50.650 1.00 72.50 99 MET A CA 1
ATOM 783 C C . MET A 1 99 ? 44.890 1.421 -52.019 1.00 72.50 99 MET A C 1
ATOM 785 O O . MET A 1 99 ? 45.425 0.900 -52.998 1.00 72.50 99 MET A O 1
ATOM 789 N N . ASP A 1 100 ? 44.254 2.594 -52.077 1.00 70.50 100 ASP A N 1
ATOM 790 C CA . ASP A 1 100 ? 44.174 3.428 -53.285 1.00 70.50 100 ASP A CA 1
ATOM 791 C C . ASP A 1 100 ? 45.575 3.863 -53.772 1.00 70.50 100 ASP A C 1
ATOM 793 O O . ASP A 1 100 ? 45.888 3.819 -54.963 1.00 70.50 100 ASP A O 1
ATOM 797 N N . LYS A 1 101 ? 46.492 4.156 -52.835 1.00 69.50 101 LYS A N 1
ATOM 798 C CA . LYS A 1 101 ? 47.899 4.483 -53.143 1.00 69.50 101 LYS A CA 1
ATOM 799 C C . LYS A 1 101 ? 48.688 3.309 -53.731 1.00 69.50 101 LYS A C 1
ATOM 801 O O . LYS A 1 101 ? 49.578 3.543 -54.548 1.00 69.50 101 LYS A O 1
ATOM 806 N N . ASP A 1 102 ? 48.349 2.075 -53.361 1.00 67.44 102 ASP A N 1
ATOM 807 C CA . ASP A 1 102 ? 49.039 0.856 -53.805 1.00 67.44 102 ASP A CA 1
ATOM 808 C C . ASP A 1 102 ? 48.445 0.253 -55.103 1.00 67.44 102 ASP A C 1
ATOM 810 O O . ASP A 1 102 ? 48.888 -0.808 -55.546 1.00 67.44 102 ASP A O 1
ATOM 814 N N . ARG A 1 103 ? 47.469 0.921 -55.751 1.00 61.91 103 ARG A N 1
ATOM 815 C CA . ARG A 1 103 ? 46.762 0.461 -56.974 1.00 61.91 103 ARG A CA 1
ATOM 816 C C . ARG A 1 103 ? 46.215 -0.973 -56.878 1.00 61.91 103 ARG A C 1
ATOM 818 O O . ARG A 1 103 ? 46.200 -1.710 -57.867 1.00 61.91 103 ARG A O 1
ATOM 825 N N . ILE A 1 104 ? 45.764 -1.391 -55.698 1.00 60.88 104 ILE A N 1
ATOM 826 C CA . ILE A 1 104 ? 45.117 -2.695 -55.523 1.00 60.88 104 ILE A CA 1
ATOM 827 C C . ILE A 1 104 ? 43.659 -2.569 -55.987 1.00 60.88 104 ILE A C 1
ATOM 829 O O . ILE A 1 104 ? 42.922 -1.718 -55.500 1.00 60.88 104 ILE A O 1
ATOM 833 N N . LEU A 1 105 ? 43.266 -3.416 -56.943 1.00 51.84 105 LEU A N 1
ATOM 834 C CA . LEU A 1 105 ? 41.981 -3.438 -57.657 1.00 51.84 105 LEU A CA 1
ATOM 835 C C . LEU A 1 105 ? 40.793 -3.827 -56.746 1.00 51.84 105 LEU A C 1
ATOM 837 O O . LEU A 1 105 ? 40.232 -4.910 -56.886 1.00 51.84 105 LEU A O 1
ATOM 841 N N . PHE A 1 106 ? 40.422 -2.975 -55.793 1.00 57.34 106 PHE A N 1
ATOM 842 C CA . PHE A 1 106 ? 39.080 -2.998 -55.207 1.00 57.34 106 PHE A CA 1
ATOM 843 C C . PHE A 1 106 ? 38.234 -1.948 -55.916 1.00 57.34 106 PHE A C 1
ATOM 845 O O . PHE A 1 106 ? 38.682 -0.812 -56.069 1.00 57.34 106 PHE A O 1
ATOM 852 N N . ASP A 1 107 ? 37.042 -2.339 -56.365 1.00 64.56 107 ASP A N 1
ATOM 853 C CA . ASP A 1 107 ? 36.103 -1.416 -56.994 1.00 64.56 107 ASP A CA 1
ATOM 854 C C . ASP A 1 107 ? 35.777 -0.273 -56.024 1.00 64.56 107 ASP A C 1
ATOM 856 O O . ASP A 1 107 ? 35.565 -0.484 -54.826 1.00 64.56 107 ASP A O 1
ATOM 860 N N . THR A 1 108 ? 35.799 0.955 -56.531 1.00 62.00 108 THR A N 1
ATOM 861 C CA . THR A 1 108 ? 35.577 2.164 -55.737 1.00 62.00 108 THR A CA 1
ATOM 862 C C . THR A 1 108 ? 34.160 2.173 -55.152 1.00 62.00 108 THR A C 1
ATOM 864 O O . THR A 1 108 ? 33.963 2.655 -54.038 1.00 62.00 108 THR A O 1
ATOM 867 N N . ASP A 1 109 ? 33.193 1.576 -55.855 1.00 64.81 109 ASP A N 1
ATOM 868 C CA . ASP A 1 109 ? 31.788 1.483 -55.433 1.00 64.81 109 ASP A CA 1
ATOM 869 C C . ASP A 1 109 ? 31.614 0.631 -54.154 1.00 64.81 109 ASP A C 1
ATOM 871 O O . ASP A 1 109 ? 30.984 1.062 -53.184 1.00 64.81 109 ASP A O 1
ATOM 875 N N . ASP A 1 110 ? 32.301 -0.516 -54.074 1.00 68.12 110 ASP A N 1
ATOM 876 C CA . ASP A 1 110 ? 32.281 -1.414 -52.906 1.00 68.12 110 ASP A CA 1
ATOM 877 C C . ASP A 1 110 ? 32.897 -0.769 -51.645 1.00 68.12 110 ASP A C 1
ATOM 879 O O . ASP A 1 110 ? 32.507 -1.066 -50.510 1.00 68.12 110 ASP A O 1
ATOM 883 N N . GLN A 1 111 ? 33.870 0.132 -51.817 1.00 67.06 111 GLN A N 1
ATOM 884 C CA . GLN A 1 111 ? 34.535 0.825 -50.707 1.00 67.06 111 GLN A CA 1
ATOM 885 C C . GLN A 1 111 ? 33.619 1.860 -50.036 1.00 67.06 111 GLN A C 1
ATOM 887 O O . GLN A 1 111 ? 33.616 1.980 -48.803 1.00 67.06 111 GLN A O 1
ATOM 892 N N . TYR A 1 112 ? 32.820 2.585 -50.826 1.00 71.00 112 TYR A N 1
ATOM 893 C CA . TYR A 1 112 ? 31.856 3.561 -50.314 1.00 71.00 112 TYR A CA 1
ATOM 894 C C . TYR A 1 112 ? 30.632 2.892 -49.663 1.00 71.00 112 TYR A C 1
ATOM 896 O O . TYR A 1 112 ? 30.130 3.414 -48.661 1.00 71.00 112 TYR A O 1
ATOM 904 N N . ASP A 1 113 ? 30.206 1.712 -50.135 1.00 80.44 113 ASP A N 1
ATOM 905 C CA . ASP A 1 113 ? 29.090 0.952 -49.541 1.00 80.44 113 ASP A CA 1
ATOM 906 C C . ASP A 1 113 ? 29.379 0.524 -48.088 1.00 80.44 113 ASP A C 1
ATOM 908 O O . ASP A 1 113 ? 28.544 0.692 -47.193 1.00 80.44 113 ASP A O 1
ATOM 912 N N . ILE A 1 114 ? 30.601 0.059 -47.795 1.00 81.56 114 ILE A N 1
ATOM 913 C CA . ILE A 1 114 ? 30.980 -0.383 -46.439 1.00 81.56 114 ILE A CA 1
ATOM 914 C C . ILE A 1 114 ? 30.976 0.785 -45.445 1.00 81.56 114 ILE A C 1
ATOM 916 O O . ILE A 1 114 ? 30.481 0.643 -44.323 1.00 81.56 114 ILE A O 1
ATOM 920 N N . ILE A 1 115 ? 31.516 1.944 -45.835 1.00 85.00 115 ILE A N 1
ATOM 921 C CA . ILE A 1 115 ? 31.519 3.139 -44.980 1.00 85.00 115 ILE A CA 1
ATOM 922 C C . ILE A 1 115 ? 30.084 3.610 -44.728 1.00 85.00 115 ILE A C 1
ATOM 924 O O . ILE A 1 115 ? 29.730 3.861 -43.576 1.00 85.00 115 ILE A O 1
ATOM 928 N N . SER A 1 116 ? 29.254 3.676 -45.774 1.00 87.06 116 SER A N 1
ATOM 929 C CA . SER A 1 116 ? 27.852 4.088 -45.654 1.00 87.06 116 SER A CA 1
ATOM 930 C C . SER A 1 116 ? 27.069 3.167 -44.713 1.00 87.06 116 SER A C 1
ATOM 932 O O . SER A 1 116 ? 26.351 3.640 -43.829 1.00 87.06 116 SER A O 1
ATOM 934 N N . LYS A 1 117 ? 27.276 1.847 -44.813 1.00 88.88 117 LYS A N 1
ATOM 935 C CA . LYS A 1 117 ? 26.692 0.870 -43.882 1.00 88.88 117 LYS A CA 1
ATOM 936 C C . LYS A 1 117 ? 27.133 1.108 -42.440 1.00 88.88 117 LYS A C 1
ATOM 938 O O . LYS A 1 117 ? 26.292 1.091 -41.545 1.00 88.88 117 LYS A O 1
ATOM 943 N N . LEU A 1 118 ? 28.418 1.358 -42.185 1.00 91.00 118 LEU A N 1
ATOM 944 C CA . LEU A 1 118 ? 28.897 1.657 -40.830 1.00 91.00 118 LEU A CA 1
ATOM 945 C C . LEU A 1 118 ? 28.281 2.956 -40.287 1.00 91.00 118 LEU A C 1
ATOM 947 O O . LEU A 1 118 ? 27.805 2.975 -39.155 1.00 91.00 118 LEU A O 1
ATOM 951 N N . GLU A 1 119 ? 28.208 4.017 -41.088 1.00 90.88 119 GLU A N 1
ATOM 952 C CA . GLU A 1 119 ? 27.563 5.280 -40.695 1.00 90.88 119 GLU A CA 1
ATOM 953 C C . GLU A 1 119 ? 26.054 5.101 -40.428 1.00 90.88 119 GLU A C 1
ATOM 955 O O . GLU A 1 119 ? 25.501 5.682 -39.484 1.00 90.88 119 GLU A O 1
ATOM 960 N N . HIS A 1 120 ? 25.385 4.227 -41.187 1.00 91.94 120 HIS A N 1
ATOM 961 C CA . HIS A 1 120 ? 23.995 3.850 -40.944 1.00 91.94 120 HIS A CA 1
ATOM 962 C C . HIS A 1 120 ? 23.819 3.119 -39.605 1.00 91.94 120 HIS A C 1
ATOM 964 O O . HIS A 1 120 ? 22.971 3.506 -38.797 1.00 91.94 120 HIS A O 1
ATOM 970 N N . ILE A 1 121 ? 24.645 2.104 -39.322 1.00 93.38 121 ILE A N 1
ATOM 971 C CA . ILE A 1 121 ? 24.582 1.366 -38.051 1.00 93.38 121 ILE A CA 1
ATOM 972 C C . ILE A 1 121 ? 24.908 2.314 -36.881 1.00 93.38 121 ILE A C 1
ATOM 974 O O . ILE A 1 121 ? 24.214 2.291 -35.865 1.00 93.38 121 ILE A O 1
ATOM 978 N N . GLN A 1 122 ? 25.886 3.216 -37.024 1.00 94.75 122 GLN A N 1
ATOM 979 C CA . GLN A 1 122 ? 26.183 4.242 -36.015 1.00 94.75 122 GLN A CA 1
ATOM 980 C C . GLN A 1 122 ? 24.954 5.114 -35.723 1.00 94.75 122 GLN A C 1
ATOM 982 O O . GLN A 1 122 ? 24.598 5.323 -34.560 1.00 94.75 122 GLN A O 1
ATOM 987 N N . SER A 1 123 ? 24.279 5.584 -36.774 1.00 94.75 123 SER A N 1
ATOM 988 C CA . SER A 1 123 ? 23.049 6.374 -36.659 1.00 94.75 123 SER A CA 1
ATOM 989 C C . SER A 1 123 ? 21.942 5.600 -35.939 1.00 94.75 123 SER A C 1
ATOM 991 O O . SER A 1 123 ? 21.216 6.166 -35.119 1.00 94.75 123 SER A O 1
ATOM 993 N N . TRP A 1 124 ? 21.848 4.289 -36.172 1.00 95.00 124 TRP A N 1
ATOM 994 C CA . TRP A 1 124 ? 20.901 3.420 -35.476 1.00 95.00 124 TRP A CA 1
ATOM 995 C C . TRP A 1 124 ? 21.188 3.351 -33.971 1.00 95.00 124 TRP A C 1
ATOM 997 O O . TRP A 1 124 ? 20.277 3.551 -33.163 1.00 95.00 124 TRP A O 1
ATOM 1007 N N . TYR A 1 125 ? 22.447 3.155 -33.575 1.00 96.56 125 TYR A N 1
ATOM 1008 C CA . TYR A 1 125 ? 22.850 3.155 -32.165 1.00 96.56 125 TYR A CA 1
ATOM 1009 C C . TYR A 1 125 ? 22.605 4.503 -31.475 1.00 96.56 125 TYR A C 1
ATOM 1011 O O . TYR A 1 125 ? 22.087 4.536 -30.356 1.00 96.56 125 TYR A O 1
ATOM 1019 N N . LEU A 1 126 ? 22.887 5.622 -32.150 1.00 96.75 126 LEU A N 1
ATOM 1020 C CA . LEU A 1 126 ? 22.548 6.956 -31.643 1.00 96.75 126 LEU A CA 1
ATOM 1021 C C . LEU A 1 126 ? 21.030 7.119 -31.452 1.00 96.75 126 LEU A C 1
ATOM 1023 O O . LEU A 1 126 ? 20.582 7.643 -30.429 1.00 96.75 126 LEU A O 1
ATOM 1027 N N . GLY A 1 127 ? 20.227 6.609 -32.391 1.00 96.00 127 GLY A N 1
ATOM 1028 C CA . GLY A 1 127 ? 18.767 6.579 -32.285 1.00 96.00 127 GLY A CA 1
ATOM 1029 C C . GLY A 1 127 ? 18.265 5.727 -31.113 1.00 96.00 127 GLY A C 1
ATOM 1030 O O . GLY A 1 127 ? 17.351 6.137 -30.396 1.00 96.00 127 GLY A O 1
ATOM 1031 N N . ILE A 1 128 ? 18.883 4.569 -30.870 1.00 96.12 128 ILE A N 1
ATOM 1032 C CA . ILE A 1 128 ? 18.605 3.700 -29.716 1.00 96.12 128 ILE A CA 1
ATOM 1033 C C . ILE A 1 128 ? 18.903 4.444 -28.408 1.00 96.12 128 ILE A C 1
ATOM 1035 O O . ILE A 1 128 ? 18.043 4.493 -27.528 1.00 96.12 128 ILE A O 1
ATOM 1039 N N . ALA A 1 129 ? 20.064 5.095 -28.296 1.00 97.12 129 ALA A N 1
ATOM 1040 C CA . ALA A 1 129 ? 20.429 5.879 -27.116 1.00 97.12 129 ALA A CA 1
ATOM 1041 C C . ALA A 1 129 ? 19.445 7.038 -26.860 1.00 97.12 129 ALA A C 1
ATOM 1043 O O . ALA A 1 129 ? 19.025 7.262 -25.720 1.00 97.12 129 ALA A O 1
ATOM 1044 N N . ALA A 1 130 ? 19.022 7.744 -27.914 1.00 96.56 130 ALA A N 1
ATOM 1045 C CA . ALA A 1 130 ? 18.022 8.805 -27.820 1.00 96.56 130 ALA A CA 1
ATOM 1046 C C . ALA A 1 130 ? 16.653 8.278 -27.354 1.00 96.56 130 ALA A C 1
ATOM 1048 O O . ALA A 1 130 ? 16.028 8.882 -26.480 1.00 96.56 130 ALA A O 1
ATOM 1049 N N . ARG A 1 131 ? 16.208 7.124 -27.871 1.00 96.19 131 ARG A N 1
ATOM 1050 C CA . ARG A 1 131 ? 14.965 6.464 -27.435 1.00 96.19 131 ARG A CA 1
ATOM 1051 C C . ARG A 1 131 ? 15.033 6.020 -25.977 1.00 96.19 131 ARG A C 1
ATOM 1053 O O . ARG A 1 131 ? 14.080 6.261 -25.244 1.00 96.19 131 ARG A O 1
ATOM 1060 N N . CYS A 1 132 ? 16.149 5.434 -25.539 1.00 97.25 132 CYS A N 1
ATOM 1061 C CA . CYS A 1 132 ? 16.357 5.085 -24.132 1.00 97.25 132 CYS A CA 1
ATOM 1062 C C . CYS A 1 132 ? 16.280 6.320 -23.230 1.00 97.25 132 CYS A C 1
ATOM 1064 O O . CYS A 1 132 ? 15.628 6.267 -22.194 1.00 97.25 132 CYS A O 1
ATOM 1066 N N . ARG A 1 133 ? 16.893 7.443 -23.634 1.00 96.81 133 ARG A N 1
ATOM 1067 C CA . ARG A 1 133 ? 16.808 8.710 -22.891 1.00 96.81 133 ARG A CA 1
ATOM 1068 C C . ARG A 1 133 ? 15.359 9.186 -22.773 1.00 96.81 133 ARG A C 1
ATOM 1070 O O . ARG A 1 133 ? 14.898 9.437 -21.670 1.00 96.81 133 ARG A O 1
ATOM 1077 N N . TYR A 1 134 ? 14.630 9.239 -23.886 1.00 95.12 134 TYR A N 1
ATOM 1078 C CA . TYR A 1 134 ? 13.220 9.634 -23.891 1.00 95.12 134 TYR A CA 1
ATOM 1079 C C . TYR A 1 134 ? 12.347 8.727 -23.005 1.00 95.12 134 TYR A C 1
ATOM 1081 O O . TYR A 1 134 ? 11.586 9.223 -22.175 1.00 95.12 134 TYR A O 1
ATOM 1089 N N . LEU A 1 135 ? 12.467 7.401 -23.143 1.00 94.56 135 LEU A N 1
ATOM 1090 C CA . LEU A 1 135 ? 11.681 6.458 -22.342 1.00 94.56 135 LEU A CA 1
ATOM 1091 C C . LEU A 1 135 ? 12.065 6.492 -20.862 1.00 94.56 135 LEU A C 1
ATOM 1093 O O . LEU A 1 135 ? 11.191 6.319 -20.020 1.00 94.56 135 LEU A O 1
ATOM 1097 N N . SER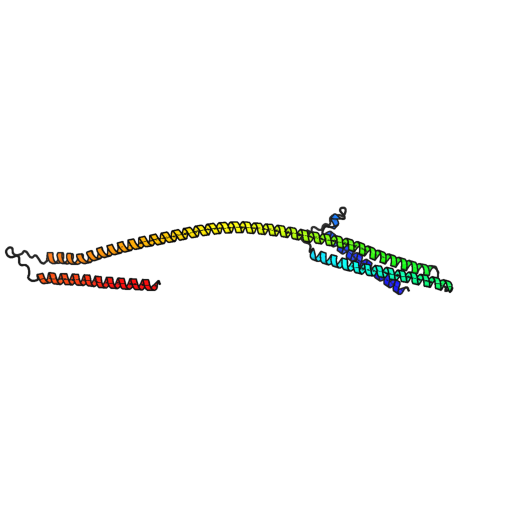 A 1 136 ? 13.330 6.759 -20.539 1.00 95.88 136 SER A N 1
ATOM 1098 C CA . SER A 1 136 ? 13.793 6.975 -19.167 1.00 95.88 136 SER A CA 1
ATOM 1099 C C . SER A 1 136 ? 13.109 8.186 -18.532 1.00 95.88 136 SER A C 1
ATOM 1101 O O . SER A 1 136 ? 12.537 8.055 -17.454 1.00 95.88 136 SER A O 1
ATOM 1103 N N . GLU A 1 137 ? 13.105 9.341 -19.206 1.00 94.00 137 GLU A N 1
ATOM 1104 C CA . GLU A 1 137 ? 12.428 10.549 -18.704 1.00 94.00 137 GLU A CA 1
ATOM 1105 C C . GLU A 1 137 ? 10.925 10.317 -18.515 1.00 94.00 137 GLU A C 1
ATOM 1107 O O . GLU A 1 137 ? 10.347 10.662 -17.484 1.00 94.00 137 GLU A O 1
ATOM 1112 N N . ARG A 1 138 ? 10.289 9.642 -19.477 1.00 90.12 138 ARG A N 1
ATOM 1113 C CA . ARG A 1 138 ? 8.870 9.286 -19.384 1.00 90.12 138 ARG A CA 1
ATOM 1114 C C . ARG A 1 138 ? 8.583 8.326 -18.224 1.00 90.12 138 ARG A C 1
ATOM 1116 O O . ARG A 1 138 ? 7.616 8.527 -17.496 1.00 90.12 138 ARG A O 1
ATOM 1123 N N . THR A 1 139 ? 9.429 7.316 -18.025 1.00 93.62 139 THR A N 1
ATOM 1124 C CA . THR A 1 139 ? 9.317 6.355 -16.912 1.00 93.62 139 THR A CA 1
ATOM 1125 C C . THR A 1 139 ? 9.502 7.052 -15.564 1.00 93.62 139 THR A C 1
ATOM 1127 O O . THR A 1 139 ? 8.772 6.755 -14.623 1.00 93.62 139 THR A O 1
ATOM 1130 N N . ASN A 1 140 ? 10.415 8.025 -15.469 1.00 93.00 140 ASN A N 1
ATOM 1131 C CA . ASN A 1 140 ? 10.597 8.842 -14.266 1.00 93.00 140 ASN A CA 1
ATOM 1132 C C . ASN A 1 140 ? 9.343 9.660 -13.932 1.00 93.00 140 ASN A C 1
ATOM 1134 O O . ASN A 1 140 ? 8.886 9.629 -12.789 1.00 93.00 140 ASN A O 1
ATOM 1138 N N . ALA A 1 141 ? 8.752 10.341 -14.918 1.00 89.06 141 ALA A N 1
ATOM 1139 C CA . ALA A 1 141 ? 7.518 11.104 -14.719 1.00 89.06 141 ALA A CA 1
ATOM 1140 C C . ALA A 1 141 ? 6.347 10.207 -14.268 1.00 89.06 141 ALA A C 1
ATOM 1142 O O . ALA A 1 141 ? 5.576 10.562 -13.372 1.00 89.06 141 ALA A O 1
ATOM 1143 N N . GLN A 1 142 ? 6.236 9.006 -14.840 1.00 88.12 142 GLN A N 1
ATOM 1144 C CA . GLN A 1 142 ? 5.243 8.023 -14.404 1.00 88.12 142 GLN A CA 1
ATOM 1145 C C . GLN A 1 142 ? 5.506 7.517 -12.990 1.00 88.12 142 GLN A C 1
ATOM 1147 O O . GLN A 1 142 ? 4.569 7.425 -12.206 1.00 88.12 142 GLN A O 1
ATOM 1152 N N . SER A 1 143 ? 6.762 7.226 -12.647 1.00 91.62 143 SER A N 1
ATOM 1153 C CA . SER A 1 143 ? 7.143 6.783 -11.303 1.00 91.62 143 SER A CA 1
ATOM 1154 C C . SER A 1 143 ? 6.733 7.817 -10.251 1.00 91.62 143 SER A C 1
ATOM 1156 O O . SER A 1 143 ? 6.078 7.483 -9.266 1.00 91.62 143 SER A O 1
ATOM 1158 N N . GLN A 1 144 ? 7.000 9.101 -10.511 1.00 90.44 144 GLN A N 1
ATOM 1159 C CA . GLN A 1 144 ? 6.549 10.201 -9.652 1.00 90.44 144 GLN A CA 1
ATOM 1160 C C . GLN A 1 144 ? 5.026 10.232 -9.503 1.00 90.44 144 GLN A C 1
ATOM 1162 O O . GLN A 1 144 ? 4.515 10.396 -8.398 1.00 90.44 144 GLN A O 1
ATOM 1167 N N . THR A 1 145 ? 4.294 10.024 -10.596 1.00 86.94 145 THR A N 1
ATOM 1168 C CA . THR A 1 145 ? 2.828 10.020 -10.553 1.00 86.94 145 THR A CA 1
ATOM 1169 C C . THR A 1 145 ? 2.289 8.840 -9.746 1.00 86.94 145 THR A C 1
ATOM 1171 O O . THR A 1 145 ? 1.398 9.021 -8.920 1.00 86.94 145 THR A O 1
ATOM 1174 N N . VAL A 1 146 ? 2.858 7.643 -9.918 1.00 89.56 146 VAL A N 1
ATOM 1175 C CA . VAL A 1 146 ? 2.503 6.463 -9.118 1.00 89.56 146 VAL A CA 1
ATOM 1176 C C . VAL A 1 146 ? 2.793 6.711 -7.635 1.00 89.56 146 VAL A C 1
ATOM 1178 O O . VAL A 1 146 ? 1.944 6.411 -6.800 1.00 89.56 146 VAL A O 1
ATOM 1181 N N . HIS A 1 147 ? 3.914 7.352 -7.292 1.00 90.69 147 HIS A N 1
ATOM 1182 C CA . HIS A 1 147 ? 4.193 7.768 -5.914 1.00 90.69 147 HIS A CA 1
ATOM 1183 C C . HIS A 1 147 ? 3.151 8.753 -5.363 1.00 90.69 147 HIS A C 1
ATOM 1185 O O . HIS A 1 147 ? 2.718 8.603 -4.221 1.00 90.69 147 HIS A O 1
ATOM 1191 N N . CYS A 1 148 ? 2.699 9.725 -6.161 1.00 89.31 148 CYS A N 1
ATOM 1192 C CA . CYS A 1 148 ? 1.611 10.620 -5.763 1.00 89.31 148 CYS A CA 1
ATOM 1193 C C . CYS A 1 148 ? 0.286 9.870 -5.547 1.00 89.31 148 CYS A C 1
ATOM 1195 O O . CYS A 1 148 ? -0.443 10.197 -4.611 1.00 89.31 148 CYS A O 1
ATOM 1197 N N . LEU A 1 149 ? -0.022 8.860 -6.368 1.00 87.31 149 LEU A N 1
ATOM 1198 C CA . LEU A 1 149 ? -1.214 8.022 -6.193 1.00 87.31 149 LEU A CA 1
ATOM 1199 C C . LEU A 1 149 ? -1.147 7.201 -4.901 1.00 87.31 149 LEU A C 1
ATOM 1201 O O . LEU A 1 149 ? -2.130 7.179 -4.164 1.00 87.31 149 LEU A O 1
ATOM 1205 N N . ILE A 1 150 ? 0.010 6.605 -4.589 1.00 89.88 150 ILE A N 1
ATOM 1206 C CA . ILE A 1 150 ? 0.238 5.881 -3.325 1.00 89.88 150 ILE A CA 1
ATOM 1207 C C . ILE A 1 150 ? 0.023 6.825 -2.136 1.00 89.88 150 ILE A C 1
ATOM 1209 O O . ILE A 1 150 ? -0.796 6.546 -1.267 1.00 89.88 150 ILE A O 1
ATOM 1213 N N . ALA A 1 151 ? 0.666 7.996 -2.140 1.00 90.81 151 ALA A N 1
ATOM 1214 C CA . ALA A 1 151 ? 0.503 8.977 -1.068 1.00 90.81 151 ALA A CA 1
ATOM 1215 C C . ALA A 1 151 ? -0.952 9.464 -0.935 1.00 90.81 151 ALA A C 1
ATOM 1217 O O . ALA A 1 151 ? -1.463 9.655 0.168 1.00 90.81 151 ALA A O 1
ATOM 1218 N N . SER A 1 152 ? -1.655 9.653 -2.056 1.00 88.38 152 SER A N 1
ATOM 1219 C CA . SER A 1 152 ? -3.075 10.008 -2.037 1.00 88.38 152 SER A CA 1
ATOM 1220 C C . SER A 1 152 ? -3.942 8.887 -1.464 1.00 88.38 152 SER A C 1
ATOM 1222 O O . SER A 1 152 ? -4.940 9.182 -0.808 1.00 88.38 152 SER A O 1
ATOM 1224 N N . GLN A 1 153 ? -3.600 7.626 -1.719 1.00 88.19 153 GLN A N 1
ATOM 1225 C CA . GLN A 1 153 ? -4.295 6.475 -1.156 1.00 88.19 153 GLN A CA 1
ATOM 1226 C C . GLN A 1 153 ? -4.078 6.393 0.358 1.00 88.19 153 GLN A C 1
ATOM 1228 O O . GLN A 1 153 ? -5.057 6.264 1.091 1.00 88.19 153 GLN A O 1
ATOM 1233 N N . ASP A 1 154 ? -2.845 6.589 0.826 1.00 90.88 154 ASP A N 1
ATOM 1234 C CA . ASP A 1 154 ? -2.508 6.632 2.255 1.00 90.88 154 ASP A CA 1
ATOM 1235 C C . ASP A 1 154 ? -3.217 7.784 2.984 1.00 90.88 154 ASP A C 1
ATOM 1237 O O . ASP A 1 154 ? -3.679 7.646 4.115 1.00 90.88 154 ASP A O 1
ATOM 1241 N N . ASN A 1 155 ? -3.380 8.931 2.323 1.00 91.94 155 ASN A N 1
ATOM 1242 C CA . ASN A 1 155 ? -4.150 10.040 2.883 1.00 91.94 155 ASN A CA 1
ATOM 1243 C C . ASN A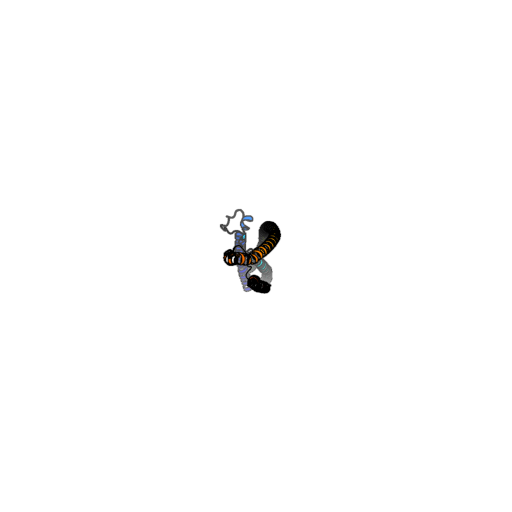 1 155 ? -5.637 9.689 3.041 1.00 91.94 155 ASN A C 1
ATOM 1245 O O . ASN A 1 155 ? -6.251 10.053 4.045 1.00 91.94 155 ASN A O 1
ATOM 1249 N N . LEU A 1 156 ? -6.227 8.980 2.072 1.00 90.81 156 LEU A N 1
ATOM 1250 C CA . LEU A 1 156 ? -7.624 8.547 2.153 1.00 90.81 156 LEU A CA 1
ATOM 1251 C C . LEU A 1 156 ? -7.834 7.523 3.272 1.00 90.81 156 LEU A C 1
ATOM 1253 O O . LEU A 1 156 ? -8.786 7.666 4.042 1.00 90.81 156 LEU A O 1
ATOM 1257 N N . THR A 1 157 ? -6.939 6.541 3.402 1.00 92.38 157 THR A N 1
ATOM 1258 C CA . THR A 1 157 ? -7.007 5.551 4.487 1.00 92.38 157 THR A CA 1
ATOM 1259 C C . THR A 1 157 ? -6.808 6.213 5.848 1.00 92.38 157 THR A C 1
ATOM 1261 O O . THR A 1 157 ? -7.544 5.914 6.783 1.00 92.38 157 THR A O 1
ATOM 1264 N N . ASN A 1 158 ? -5.902 7.188 5.965 1.00 95.12 158 ASN A N 1
ATOM 1265 C CA . ASN A 1 158 ? -5.704 7.942 7.202 1.00 95.12 158 ASN A CA 1
ATOM 1266 C C . ASN A 1 158 ? -6.960 8.736 7.615 1.00 95.12 158 ASN A C 1
ATOM 1268 O O . ASN A 1 158 ? -7.343 8.739 8.785 1.00 95.12 158 ASN A O 1
ATOM 1272 N N . ILE A 1 159 ? -7.662 9.359 6.661 1.00 95.38 159 ILE A N 1
ATOM 1273 C CA . ILE A 1 159 ? -8.947 10.031 6.929 1.00 95.38 159 ILE A CA 1
ATOM 1274 C C . ILE A 1 159 ? -10.004 9.029 7.416 1.00 95.38 159 ILE A C 1
ATOM 1276 O O . ILE A 1 159 ? -10.768 9.331 8.336 1.00 95.38 159 ILE A O 1
ATOM 1280 N N . GLU A 1 160 ? -10.066 7.843 6.812 1.00 95.31 160 GLU A N 1
ATOM 1281 C CA . GLU A 1 160 ? -11.001 6.788 7.211 1.00 95.31 160 GLU A CA 1
ATOM 1282 C C . GLU A 1 160 ? -10.696 6.240 8.612 1.00 95.31 160 GLU A C 1
ATOM 1284 O O . GLU A 1 160 ? -11.611 6.087 9.429 1.00 95.31 160 GLU A O 1
ATOM 1289 N N . ILE A 1 161 ? -9.416 6.041 8.934 1.00 95.44 161 ILE A N 1
ATOM 1290 C CA . ILE A 1 161 ? -8.959 5.672 10.277 1.00 95.44 161 ILE A CA 1
ATOM 1291 C C . ILE A 1 161 ? -9.351 6.760 11.277 1.00 95.44 161 ILE A C 1
ATOM 1293 O O . ILE A 1 161 ? -9.961 6.451 12.295 1.00 95.44 161 ILE A O 1
ATOM 1297 N N . ALA A 1 162 ? -9.088 8.036 10.984 1.00 95.31 162 ALA A N 1
ATOM 1298 C CA . ALA A 1 162 ? -9.458 9.141 11.868 1.00 95.31 162 ALA A CA 1
ATOM 1299 C C . ALA A 1 162 ? -10.976 9.211 12.115 1.00 95.31 162 ALA A C 1
ATOM 1301 O O . ALA A 1 162 ? -11.413 9.450 13.243 1.00 95.31 162 ALA A O 1
ATOM 1302 N N . ARG A 1 163 ? -11.793 8.960 11.083 1.00 96.31 163 ARG A N 1
ATOM 1303 C CA . ARG A 1 163 ? -13.256 8.883 11.215 1.00 96.31 163 ARG A CA 1
ATOM 1304 C C . ARG A 1 163 ? -13.678 7.717 12.106 1.00 96.31 163 ARG A C 1
ATOM 1306 O O . ARG A 1 163 ? -14.525 7.894 12.975 1.00 96.31 163 ARG A O 1
ATOM 1313 N N . THR A 1 164 ? -13.073 6.551 11.915 1.00 96.94 164 THR A N 1
ATOM 1314 C CA . THR A 1 164 ? -13.351 5.364 12.732 1.00 96.94 164 THR A CA 1
ATOM 1315 C C . THR A 1 164 ? -12.955 5.601 14.188 1.00 96.94 164 THR A C 1
ATOM 1317 O O . THR A 1 164 ? -13.758 5.361 15.084 1.00 96.94 164 THR A O 1
ATOM 1320 N N . SER A 1 165 ? -11.777 6.177 14.434 1.00 95.25 165 SER A N 1
ATOM 1321 C CA . SER A 1 165 ? -11.318 6.570 15.771 1.00 95.25 165 SER A CA 1
ATOM 1322 C C . SER A 1 165 ? -12.263 7.564 16.438 1.00 95.25 165 SER A C 1
ATOM 1324 O O . SER A 1 165 ? -12.540 7.442 17.628 1.00 95.25 165 SER A O 1
ATOM 1326 N N . ARG A 1 166 ? -12.798 8.528 15.678 1.00 96.06 166 ARG A N 1
ATOM 1327 C CA . ARG A 1 166 ? -13.811 9.455 16.190 1.00 96.06 166 ARG A CA 1
ATOM 1328 C C . ARG A 1 166 ? -15.081 8.717 16.613 1.00 96.06 166 ARG A C 1
ATOM 1330 O O . ARG A 1 166 ? -15.566 8.966 17.710 1.00 96.06 166 ARG A O 1
ATOM 1337 N N . ASN A 1 167 ? -15.589 7.809 15.782 1.00 96.62 167 ASN A N 1
ATOM 1338 C CA . ASN A 1 167 ? -16.784 7.029 16.109 1.00 96.62 167 ASN A CA 1
ATOM 1339 C C . ASN A 1 167 ? -16.571 6.180 17.374 1.00 96.62 167 ASN A C 1
ATOM 1341 O O . ASN A 1 167 ? -17.424 6.192 18.255 1.00 96.62 167 ASN A O 1
ATOM 1345 N N . ILE A 1 168 ? -15.412 5.521 17.496 1.00 96.00 168 ILE A N 1
ATOM 1346 C CA . ILE A 1 168 ? -15.038 4.741 18.687 1.00 96.00 168 ILE A CA 1
ATOM 1347 C C . ILE A 1 168 ? -14.961 5.639 19.926 1.00 96.00 168 ILE A C 1
ATOM 1349 O O . ILE A 1 168 ? -15.454 5.265 20.984 1.00 96.00 168 ILE A O 1
ATOM 1353 N N . ALA A 1 169 ? -14.368 6.831 19.819 1.00 94.81 169 ALA A N 1
ATOM 1354 C CA . ALA A 1 169 ? -14.289 7.765 20.939 1.00 94.81 169 ALA A CA 1
ATOM 1355 C C . ALA A 1 169 ? -15.677 8.268 21.373 1.00 94.81 169 ALA A C 1
ATOM 1357 O O . ALA A 1 169 ? -15.951 8.355 22.567 1.00 94.81 169 ALA A O 1
ATOM 1358 N N . GLU A 1 170 ? -16.566 8.570 20.422 1.00 95.44 170 GLU A N 1
ATOM 1359 C CA . GLU A 1 170 ? -17.950 8.960 20.714 1.00 95.44 170 GLU A CA 1
ATOM 1360 C C . GLU A 1 170 ? -18.737 7.816 21.374 1.00 95.44 170 GLU A C 1
ATOM 1362 O O . GLU A 1 170 ? -19.515 8.051 22.297 1.00 95.44 170 GLU A O 1
ATOM 1367 N N . GLU A 1 171 ? -18.532 6.574 20.937 1.00 94.69 171 GLU A N 1
ATOM 1368 C CA . GLU A 1 171 ? -19.141 5.392 21.552 1.00 94.69 171 GLU A CA 1
ATOM 1369 C C . GLU A 1 171 ? -18.582 5.118 22.955 1.00 94.69 171 GLU A C 1
ATOM 1371 O O . GLU A 1 171 ? -19.353 4.931 23.893 1.00 94.69 171 GLU A O 1
ATOM 1376 N N . SER A 1 172 ? -17.264 5.223 23.134 1.00 92.56 172 SER A N 1
ATOM 1377 C CA . SER A 1 172 ? -16.603 5.098 24.436 1.00 92.56 172 SER A CA 1
ATOM 1378 C C . SER A 1 172 ? -17.064 6.172 25.425 1.00 92.56 172 SER A C 1
ATOM 1380 O O . SER A 1 172 ? -17.259 5.879 26.604 1.00 92.56 172 SER A O 1
ATOM 1382 N N . HIS A 1 173 ? -17.308 7.404 24.962 1.00 94.50 173 HIS A N 1
ATOM 1383 C CA . HIS A 1 173 ? -17.875 8.453 25.810 1.00 94.50 173 HIS A CA 1
ATOM 1384 C C . HIS A 1 173 ? -19.283 8.081 26.294 1.00 94.50 173 HIS A C 1
ATOM 1386 O O . HIS A 1 173 ? -19.576 8.210 27.481 1.00 94.50 173 HIS A O 1
ATOM 1392 N N . ARG A 1 174 ? -20.140 7.560 25.403 1.00 94.62 174 ARG A N 1
ATOM 1393 C CA . ARG A 1 174 ? -21.486 7.084 25.772 1.00 94.62 174 ARG A CA 1
ATOM 1394 C C . ARG A 1 174 ? -21.429 5.914 26.754 1.00 94.62 174 ARG A C 1
ATOM 1396 O O . ARG A 1 174 ? -22.204 5.878 27.706 1.00 94.62 174 ARG A O 1
ATOM 1403 N N . GLU A 1 175 ? -20.510 4.973 26.550 1.00 93.88 175 GLU A N 1
ATOM 1404 C CA . GLU A 1 175 ? -20.294 3.856 27.476 1.00 93.88 175 GLU A CA 1
ATOM 1405 C C . GLU A 1 175 ? -19.814 4.351 28.848 1.00 93.88 175 GLU A C 1
ATOM 1407 O O . GLU A 1 175 ? -20.313 3.899 29.878 1.00 93.88 175 GLU A O 1
ATOM 1412 N N . SER A 1 176 ? -18.910 5.334 28.882 1.00 94.38 176 SER A N 1
ATOM 1413 C CA . SER A 1 176 ? -18.426 5.938 30.125 1.00 94.38 176 SER A CA 1
ATOM 1414 C C . SER A 1 176 ? -19.545 6.647 30.894 1.00 94.38 176 SER A C 1
ATOM 1416 O O . SER A 1 176 ? -19.652 6.472 32.110 1.00 94.38 176 SER A O 1
ATOM 1418 N N . GLU A 1 177 ? -20.419 7.388 30.209 1.00 95.00 177 GLU A N 1
ATOM 1419 C CA . GLU A 1 177 ? -21.605 8.007 30.815 1.00 95.00 177 GLU A CA 1
ATOM 1420 C C . GLU A 1 177 ? -22.570 6.958 31.387 1.00 95.00 177 GLU A C 1
ATOM 1422 O O . GLU A 1 177 ? -23.014 7.078 32.534 1.00 95.00 177 GLU A O 1
ATOM 1427 N N . ALA A 1 178 ? -22.857 5.896 30.628 1.00 95.00 178 ALA A N 1
ATOM 1428 C CA . ALA A 1 178 ? -23.701 4.796 31.089 1.00 95.00 178 ALA A CA 1
ATOM 1429 C C . ALA A 1 178 ? -23.093 4.080 32.306 1.00 95.00 178 ALA A C 1
ATOM 1431 O O . ALA A 1 178 ? -23.803 3.774 33.266 1.00 95.00 178 ALA A O 1
ATOM 1432 N N . MET A 1 179 ? -21.774 3.867 32.309 1.00 92.38 179 MET A N 1
ATOM 1433 C CA . MET A 1 179 ? -21.054 3.276 33.436 1.00 92.38 179 MET A CA 1
ATOM 1434 C C . MET A 1 179 ? -21.157 4.147 34.692 1.00 92.38 179 MET A C 1
ATOM 1436 O O . MET A 1 179 ? -21.387 3.623 35.783 1.00 92.38 179 MET A O 1
ATOM 1440 N N . HIS A 1 180 ? -21.044 5.471 34.560 1.00 95.12 180 HIS A N 1
ATOM 1441 C CA . HIS A 1 180 ? -21.239 6.386 35.683 1.00 95.12 180 HIS A CA 1
ATOM 1442 C C . HIS A 1 180 ? -22.664 6.319 36.249 1.00 95.12 180 HIS A C 1
ATOM 1444 O O . HIS A 1 180 ? -22.826 6.247 37.468 1.00 95.12 180 HIS A O 1
ATOM 1450 N N . ALA A 1 181 ? -23.685 6.270 35.390 1.00 95.56 181 ALA A N 1
ATOM 1451 C CA . ALA A 1 181 ? -25.073 6.120 35.827 1.00 95.56 181 ALA A CA 1
ATOM 1452 C C . ALA A 1 181 ? -25.313 4.779 36.550 1.00 95.56 181 ALA A C 1
ATOM 1454 O O . ALA A 1 181 ? -25.952 4.746 37.603 1.00 95.56 181 ALA A O 1
ATOM 1455 N N . LEU A 1 182 ? -24.756 3.677 36.034 1.00 94.88 182 LEU A N 1
ATOM 1456 C CA . LEU A 1 182 ? -24.826 2.362 36.684 1.00 94.88 182 LEU A CA 1
ATOM 1457 C C . LEU A 1 182 ? -24.122 2.351 38.047 1.00 94.88 182 LEU A C 1
ATOM 1459 O O . LEU A 1 182 ? -24.647 1.781 39.004 1.00 94.88 182 LEU A O 1
ATOM 1463 N N . ALA A 1 183 ? -22.964 3.005 38.162 1.00 95.38 183 ALA A N 1
ATOM 1464 C CA . ALA A 1 183 ? -22.254 3.134 39.430 1.00 95.38 183 ALA A CA 1
ATOM 1465 C C . ALA A 1 183 ? -23.064 3.936 40.466 1.00 95.38 183 ALA A C 1
ATOM 1467 O O . ALA A 1 183 ? -23.077 3.582 41.647 1.00 95.38 183 ALA A O 1
ATOM 1468 N N . GLU A 1 184 ? -23.777 4.984 40.040 1.00 95.88 184 GLU A N 1
ATOM 1469 C CA . GLU A 1 184 ? -24.664 5.747 40.923 1.00 95.88 184 GLU A CA 1
ATOM 1470 C C . GLU A 1 184 ? -25.851 4.905 41.411 1.00 95.88 184 GLU A C 1
ATOM 1472 O O . GLU A 1 184 ? -26.148 4.902 42.608 1.00 95.88 184 GLU A O 1
ATOM 1477 N N . LEU A 1 185 ? -26.501 4.155 40.515 1.00 95.75 185 LEU A N 1
ATOM 1478 C CA . LEU A 1 185 ? -27.593 3.247 40.884 1.00 95.75 185 LEU A CA 1
ATOM 1479 C C . LEU A 1 185 ? -27.122 2.177 41.876 1.00 95.75 185 LEU A C 1
ATOM 1481 O O . LEU A 1 185 ? -27.728 2.020 42.931 1.00 95.75 185 LEU A O 1
ATOM 1485 N N . SER A 1 186 ? -25.986 1.529 41.604 1.00 94.75 186 SER A N 1
ATOM 1486 C CA . SER A 1 186 ? -25.375 0.540 42.503 1.00 94.75 186 SER A CA 1
ATOM 1487 C C . SER A 1 186 ? -25.075 1.120 43.892 1.00 94.75 186 SER A C 1
ATOM 1489 O O . SER A 1 186 ? -25.309 0.473 44.916 1.00 94.75 186 SER A O 1
ATOM 1491 N N . ARG A 1 187 ? -24.612 2.377 43.961 1.00 95.50 187 ARG A N 1
ATOM 1492 C CA . ARG A 1 187 ? -24.407 3.073 45.236 1.00 95.50 187 ARG A CA 1
ATOM 1493 C C . ARG A 1 187 ? -25.720 3.265 46.000 1.00 95.50 187 ARG A C 1
ATOM 1495 O O . ARG A 1 187 ? -25.746 3.004 47.202 1.00 95.50 187 ARG A O 1
ATOM 1502 N N . ARG A 1 188 ? -26.792 3.691 45.326 1.00 96.19 188 ARG A N 1
ATOM 1503 C CA . ARG A 1 188 ? -28.119 3.842 45.950 1.00 96.19 188 ARG A CA 1
ATOM 1504 C C . ARG A 1 188 ? -28.666 2.502 46.436 1.00 96.19 188 ARG A C 1
ATOM 1506 O O . ARG A 1 188 ? -29.155 2.430 47.559 1.00 96.19 188 ARG A O 1
ATOM 1513 N N . ASP A 1 189 ? -28.525 1.444 45.643 1.00 95.75 189 ASP A N 1
ATOM 1514 C CA . ASP A 1 189 ? -28.951 0.094 46.027 1.00 95.75 189 ASP A CA 1
ATOM 1515 C C . ASP A 1 189 ? -28.205 -0.397 47.275 1.00 95.75 189 ASP A C 1
ATOM 1517 O O . ASP A 1 189 ? -28.822 -0.939 48.191 1.00 95.75 189 ASP A O 1
ATOM 1521 N N . ASN A 1 190 ? -26.898 -0.131 47.378 1.00 95.31 190 ASN A N 1
ATOM 1522 C CA . ASN A 1 190 ? -26.125 -0.427 48.586 1.00 95.31 190 ASN A CA 1
ATOM 1523 C C . ASN A 1 190 ? -26.629 0.352 49.812 1.00 95.31 190 ASN A C 1
ATOM 1525 O O . ASN A 1 190 ? -26.730 -0.212 50.903 1.00 95.31 190 ASN A O 1
ATOM 1529 N N . GLU A 1 191 ? -26.959 1.636 49.661 1.00 96.25 191 GLU A N 1
ATOM 1530 C CA . GLU A 1 191 ? -27.525 2.445 50.747 1.00 96.25 191 GLU A CA 1
ATOM 1531 C C . GLU A 1 191 ? -28.892 1.906 51.200 1.00 96.25 191 GLU A C 1
ATOM 1533 O O . GLU A 1 191 ? -29.127 1.762 52.404 1.00 96.25 191 GLU A O 1
ATOM 1538 N N . LEU A 1 192 ? -29.762 1.535 50.254 1.00 96.50 192 LEU A N 1
ATOM 1539 C CA . LEU A 1 192 ? -31.045 0.892 50.540 1.00 96.50 192 LEU A CA 1
ATOM 1540 C C . LEU A 1 192 ? -30.857 -0.462 51.227 1.00 96.50 192 LEU A C 1
ATOM 1542 O O . LEU A 1 192 ? -31.539 -0.744 52.208 1.00 96.50 192 LEU A O 1
ATOM 1546 N N . MET A 1 193 ? -29.900 -1.280 50.787 1.00 95.25 193 MET A N 1
ATOM 1547 C CA . MET A 1 193 ? -29.601 -2.566 51.419 1.00 95.25 193 MET A CA 1
ATOM 1548 C C . MET A 1 193 ? -29.165 -2.386 52.880 1.00 95.25 193 MET A C 1
ATOM 1550 O O . MET A 1 193 ? -29.606 -3.129 53.759 1.00 95.25 193 MET A O 1
ATOM 1554 N N . ILE A 1 194 ? -28.354 -1.363 53.168 1.00 96.50 194 ILE A N 1
ATOM 1555 C CA . ILE A 1 194 ? -27.976 -1.009 54.543 1.00 96.50 194 ILE A CA 1
ATOM 1556 C C . ILE A 1 194 ? -29.210 -0.600 55.361 1.00 96.50 194 ILE A C 1
ATOM 1558 O O . ILE A 1 194 ? -29.315 -0.978 56.530 1.00 96.50 194 ILE A O 1
ATOM 1562 N N . GLN A 1 195 ? -30.143 0.163 54.783 1.00 95.94 195 GLN A N 1
ATOM 1563 C CA . GLN A 1 195 ? -31.391 0.540 55.458 1.00 95.94 195 GLN A CA 1
ATOM 1564 C C . GLN A 1 195 ? -32.279 -0.680 55.732 1.00 95.94 195 GLN A C 1
ATOM 1566 O O . GLN A 1 195 ? -32.654 -0.902 56.879 1.00 95.94 195 GLN A O 1
ATOM 1571 N N . VAL A 1 196 ? -32.511 -1.534 54.733 1.00 96.06 196 VAL A N 1
ATOM 1572 C CA . VAL A 1 196 ? -33.285 -2.778 54.878 1.00 96.06 196 VAL A CA 1
ATOM 1573 C C . VAL A 1 196 ? -32.678 -3.688 55.947 1.00 96.06 196 VAL A C 1
ATOM 1575 O O . VAL A 1 196 ? -33.411 -4.276 56.742 1.00 96.06 196 VAL A O 1
ATOM 1578 N N . ALA A 1 197 ? -31.348 -3.785 56.031 1.00 94.88 197 ALA A N 1
ATOM 1579 C CA . ALA A 1 197 ? -30.678 -4.546 57.083 1.00 94.88 197 ALA A CA 1
ATOM 1580 C C . ALA A 1 197 ? -30.901 -3.939 58.482 1.00 94.88 197 ALA A C 1
ATOM 1582 O O . ALA A 1 197 ? -31.115 -4.675 59.450 1.00 94.88 197 ALA A O 1
ATOM 1583 N N . LYS A 1 198 ? -30.885 -2.603 58.607 1.00 95.75 198 LYS A N 1
ATOM 1584 C CA . LYS A 1 198 ? -31.207 -1.907 59.866 1.00 95.75 198 LYS A CA 1
ATOM 1585 C C . LYS A 1 198 ? -32.659 -2.138 60.280 1.00 95.75 198 LYS A C 1
ATOM 1587 O O . LYS A 1 198 ? -32.893 -2.468 61.443 1.00 95.75 198 LYS A O 1
ATOM 1592 N N . ASP A 1 199 ? -33.598 -2.032 59.347 1.00 95.88 199 ASP A N 1
ATOM 1593 C CA . ASP A 1 199 ? -35.022 -2.265 59.601 1.00 95.88 199 ASP A CA 1
ATOM 1594 C C . ASP A 1 199 ? -35.278 -3.724 59.975 1.00 95.88 199 ASP A C 1
ATOM 1596 O O . ASP A 1 199 ? -35.921 -4.003 60.984 1.00 95.88 199 ASP A O 1
ATOM 1600 N N . SER A 1 200 ? -34.675 -4.669 59.248 1.00 94.44 200 SER A N 1
ATOM 1601 C CA . SER A 1 200 ? -34.736 -6.100 59.567 1.00 94.44 200 SER A CA 1
ATOM 1602 C C . SER A 1 200 ? -34.202 -6.386 60.969 1.00 94.44 200 SER A C 1
ATOM 1604 O O . SER A 1 200 ? -34.794 -7.162 61.718 1.00 94.44 200 SER A O 1
ATOM 1606 N N . ARG A 1 201 ? -33.110 -5.720 61.370 1.00 94.62 201 ARG A N 1
ATOM 1607 C CA . ARG A 1 201 ? -32.581 -5.815 62.734 1.00 94.62 201 ARG A CA 1
ATOM 1608 C C . ARG A 1 201 ? -33.564 -5.253 63.760 1.00 94.62 201 ARG A C 1
ATOM 1610 O O . ARG A 1 201 ? -33.755 -5.879 64.800 1.00 94.62 201 ARG A O 1
ATOM 1617 N N . ALA A 1 202 ? -34.173 -4.098 63.500 1.00 94.50 202 ALA A N 1
ATOM 1618 C CA . ALA A 1 202 ? -35.161 -3.505 64.399 1.00 94.50 202 ALA A CA 1
ATOM 1619 C C . ALA A 1 202 ? -36.387 -4.419 64.568 1.00 94.50 202 ALA A C 1
ATOM 1621 O O . ALA A 1 202 ? -36.800 -4.684 65.697 1.00 94.50 202 ALA A O 1
ATOM 1622 N N . VAL A 1 203 ? -36.896 -4.979 63.467 1.00 94.81 203 VAL A N 1
ATOM 1623 C CA . VAL A 1 203 ? -37.987 -5.963 63.465 1.00 94.81 203 VAL A CA 1
ATOM 1624 C C . VAL A 1 203 ? -37.596 -7.221 64.241 1.00 94.81 203 VAL A C 1
ATOM 1626 O O . VAL A 1 203 ? -38.368 -7.676 65.079 1.00 94.81 203 VAL A O 1
ATOM 1629 N N . ALA A 1 204 ? -36.392 -7.762 64.036 1.00 93.62 204 ALA A N 1
ATOM 1630 C CA . ALA A 1 204 ? -35.917 -8.931 64.775 1.00 93.62 204 ALA A CA 1
ATOM 1631 C C . ALA A 1 204 ? -35.810 -8.667 66.287 1.00 93.62 204 ALA A C 1
ATOM 1633 O O . ALA A 1 204 ? -36.152 -9.536 67.087 1.00 93.62 204 ALA A O 1
ATOM 1634 N N . ILE A 1 205 ? -35.373 -7.467 66.692 1.00 94.38 205 ILE A N 1
ATOM 1635 C CA . ILE A 1 205 ? -35.328 -7.062 68.105 1.00 94.38 205 ILE A CA 1
ATOM 1636 C C . ILE A 1 205 ? -36.744 -6.966 68.682 1.00 94.38 205 ILE A C 1
ATOM 1638 O O . ILE A 1 205 ? -36.987 -7.515 69.756 1.00 94.38 205 ILE A O 1
ATOM 1642 N N . ALA A 1 206 ? -37.675 -6.312 67.982 1.00 91.12 206 ALA A N 1
ATOM 1643 C CA . ALA A 1 206 ? -39.068 -6.211 68.414 1.00 91.12 206 ALA A CA 1
ATOM 1644 C C . ALA A 1 206 ? -39.720 -7.601 68.533 1.00 91.12 206 ALA A C 1
ATOM 1646 O O . ALA A 1 206 ? -40.272 -7.938 69.576 1.00 91.12 206 ALA A O 1
ATOM 1647 N N . ALA A 1 207 ? -39.542 -8.465 67.532 1.00 90.88 207 ALA A N 1
ATOM 1648 C CA . ALA A 1 207 ? -40.027 -9.843 67.560 1.00 90.88 207 ALA A CA 1
ATOM 1649 C C . ALA A 1 207 ? -39.396 -10.672 68.694 1.00 90.88 207 ALA A C 1
ATOM 1651 O O . ALA A 1 207 ? -40.065 -11.509 69.302 1.00 90.88 207 ALA A O 1
ATOM 1652 N N . ALA A 1 208 ? -38.117 -10.448 69.018 1.00 90.56 208 ALA A N 1
ATOM 1653 C CA . ALA A 1 208 ? -37.466 -11.099 70.152 1.00 90.56 208 ALA A CA 1
ATOM 1654 C C . ALA A 1 208 ? -38.062 -10.644 71.496 1.00 90.56 208 ALA A C 1
ATOM 1656 O O . ALA A 1 208 ? -38.238 -11.471 72.394 1.00 90.56 208 ALA A O 1
ATOM 1657 N N . GLN A 1 209 ? -38.403 -9.359 71.630 1.00 91.88 209 GLN A N 1
ATOM 1658 C CA . GLN A 1 209 ? -39.104 -8.831 72.804 1.00 91.88 209 GLN A CA 1
ATOM 1659 C C . GLN A 1 209 ? -40.521 -9.404 72.916 1.00 91.88 209 GLN A C 1
ATOM 1661 O O . GLN A 1 209 ? -40.885 -9.898 73.984 1.00 91.88 209 GLN A O 1
ATOM 1666 N N . ASP A 1 210 ? -41.277 -9.440 71.817 1.00 92.06 210 ASP A N 1
ATOM 1667 C CA . ASP A 1 210 ? -42.604 -10.064 71.768 1.00 92.06 210 ASP A CA 1
ATOM 1668 C C . ASP A 1 210 ? -42.530 -11.554 72.120 1.00 92.06 210 ASP A C 1
ATOM 1670 O O . ASP A 1 210 ? -43.324 -12.057 72.919 1.00 92.06 210 ASP A O 1
ATOM 1674 N N . SER A 1 211 ? -41.520 -12.269 71.613 1.00 87.50 211 SER A N 1
ATOM 1675 C CA . SER A 1 211 ? -41.289 -13.665 71.982 1.00 87.50 211 SER A CA 1
ATOM 1676 C C . SER A 1 211 ? -40.959 -13.820 73.469 1.00 87.50 211 SER A C 1
ATOM 1678 O O . SER A 1 211 ? -41.366 -14.822 74.064 1.00 87.50 211 SER A O 1
ATOM 1680 N N . ALA A 1 212 ? -40.234 -12.878 74.079 1.00 85.31 212 ALA A N 1
ATOM 1681 C CA . ALA A 1 212 ? -39.952 -12.897 75.511 1.00 85.31 212 ALA A CA 1
ATOM 1682 C C . ALA A 1 212 ? -41.225 -12.643 76.333 1.00 85.31 212 ALA A C 1
ATOM 1684 O O . ALA A 1 212 ? -41.503 -13.393 77.270 1.00 85.31 212 ALA A O 1
ATOM 1685 N N . ALA A 1 213 ? -42.042 -11.657 75.950 1.00 88.06 213 ALA A N 1
ATOM 1686 C CA . ALA A 1 213 ? -43.333 -11.386 76.580 1.00 88.06 213 ALA A CA 1
ATOM 1687 C C . ALA A 1 213 ? -44.278 -12.597 76.480 1.00 88.06 213 ALA A C 1
ATOM 1689 O O . ALA A 1 213 ? -44.864 -13.016 77.480 1.00 88.06 213 ALA A O 1
ATOM 1690 N N . MET A 1 214 ? -44.352 -13.236 75.308 1.00 88.38 214 MET A N 1
ATOM 1691 C CA . MET A 1 214 ? -45.131 -14.459 75.099 1.00 88.38 214 MET A CA 1
ATOM 1692 C C . MET A 1 214 ? -44.659 -15.602 76.010 1.00 88.38 214 MET A C 1
ATOM 1694 O O . MET A 1 214 ? -45.484 -16.310 76.590 1.00 88.38 214 MET A O 1
ATOM 1698 N N . GLN A 1 215 ? -43.342 -15.775 76.179 1.00 86.94 215 GLN A N 1
ATOM 1699 C CA . GLN A 1 215 ? -42.790 -16.778 77.096 1.00 86.94 215 GLN A CA 1
ATOM 1700 C C . GLN A 1 215 ? -43.168 -16.505 78.555 1.00 86.94 215 GLN A C 1
ATOM 1702 O O . GLN A 1 215 ? -43.450 -17.457 79.285 1.00 86.94 215 GLN A O 1
ATOM 1707 N N . VAL A 1 216 ? -43.207 -15.237 78.978 1.00 86.81 216 VAL A N 1
ATOM 1708 C CA . VAL A 1 216 ? -43.647 -14.853 80.328 1.00 86.81 216 VAL A CA 1
ATOM 1709 C C . VAL A 1 216 ? -45.126 -15.181 80.528 1.00 86.81 216 VAL A C 1
ATOM 1711 O O . VAL A 1 216 ? -45.461 -15.856 81.499 1.00 86.81 216 VAL A O 1
ATOM 1714 N N . ILE A 1 217 ? -46.003 -14.787 79.598 1.00 86.38 217 ILE A N 1
ATOM 1715 C CA . ILE A 1 217 ? -47.442 -15.098 79.673 1.00 86.38 217 ILE A CA 1
ATOM 1716 C C . ILE A 1 217 ? -47.656 -16.616 79.727 1.00 86.38 217 ILE A C 1
ATOM 1718 O O . ILE A 1 217 ? -48.366 -17.111 80.601 1.00 86.38 217 ILE A O 1
ATOM 1722 N N . ALA A 1 218 ? -46.992 -17.376 78.851 1.00 85.50 218 ALA A N 1
ATOM 1723 C CA . ALA A 1 218 ? -47.072 -18.832 78.852 1.00 85.50 218 ALA A CA 1
ATOM 1724 C C . ALA A 1 218 ? -46.604 -19.431 80.191 1.00 85.50 218 ALA A C 1
ATOM 1726 O O . ALA A 1 218 ? -47.282 -20.296 80.744 1.00 85.50 218 ALA A O 1
ATOM 1727 N N . ALA A 1 219 ? -45.495 -18.946 80.758 1.00 77.75 219 ALA A N 1
ATOM 1728 C CA . ALA A 1 219 ? -45.020 -19.391 82.068 1.00 77.75 219 ALA A CA 1
ATOM 1729 C C . ALA A 1 219 ? -46.047 -19.120 83.181 1.00 77.75 219 ALA A C 1
ATOM 1731 O O . ALA A 1 219 ? -46.294 -20.000 84.004 1.00 77.75 219 ALA A O 1
ATOM 1732 N N . VAL A 1 220 ? -46.697 -17.950 83.169 1.00 83.62 220 VAL A N 1
ATOM 1733 C CA . VAL A 1 220 ? -47.784 -17.619 84.104 1.00 83.62 220 VAL A CA 1
ATOM 1734 C C . VAL A 1 220 ? -48.964 -18.579 83.922 1.00 83.62 220 VAL A C 1
ATOM 1736 O O . VAL A 1 220 ? -49.424 -19.160 84.900 1.00 83.62 220 VAL A O 1
ATOM 1739 N N . THR A 1 221 ? -49.420 -18.833 82.691 1.00 84.94 221 THR A N 1
ATOM 1740 C CA . THR A 1 221 ? -50.533 -19.775 82.453 1.00 84.94 221 THR A CA 1
ATOM 1741 C C . THR A 1 221 ? -50.215 -21.193 82.932 1.00 84.94 221 THR A C 1
ATOM 1743 O O . THR A 1 221 ? -51.049 -21.812 83.587 1.00 84.94 221 THR A O 1
ATOM 1746 N N . ILE A 1 222 ? -48.993 -21.681 82.690 1.00 80.88 222 ILE A N 1
ATOM 1747 C CA . ILE A 1 222 ? -48.524 -23.000 83.139 1.00 80.88 222 ILE A CA 1
ATOM 1748 C C . ILE A 1 222 ? -48.463 -23.083 84.673 1.00 80.88 222 ILE A C 1
ATOM 1750 O O . ILE A 1 222 ? -48.707 -24.153 85.224 1.00 80.88 222 ILE A O 1
ATOM 1754 N N . LEU A 1 223 ? -48.157 -21.981 85.366 1.00 74.44 223 LEU A N 1
ATOM 1755 C CA . LEU A 1 223 ? -48.145 -21.919 86.832 1.00 74.44 223 LEU A CA 1
ATOM 1756 C C . LEU A 1 223 ? -49.561 -21.924 87.427 1.00 74.44 223 LEU A C 1
ATOM 1758 O O . LEU A 1 223 ? -49.792 -22.556 88.455 1.00 74.44 223 LEU A O 1
ATOM 1762 N N . PHE A 1 224 ? -50.498 -21.206 86.803 1.00 78.06 224 PHE A N 1
ATOM 1763 C CA . PHE A 1 224 ? -51.850 -21.028 87.335 1.00 78.06 224 PHE A CA 1
ATOM 1764 C C . PHE A 1 224 ? -52.787 -22.198 87.025 1.00 78.06 224 PHE A C 1
ATOM 1766 O O . PHE A 1 224 ? -53.575 -22.564 87.891 1.00 78.06 224 PHE A O 1
ATOM 1773 N N . LEU A 1 225 ? -52.689 -22.812 85.839 1.00 79.81 225 LEU A N 1
ATOM 1774 C CA . LEU A 1 225 ? -53.552 -23.927 85.410 1.00 79.81 225 LEU A CA 1
ATOM 1775 C C . LEU A 1 225 ? -53.624 -25.113 86.408 1.00 79.81 225 LEU A C 1
ATOM 1777 O O . LEU A 1 225 ? -54.710 -25.639 86.641 1.00 79.81 225 LEU A O 1
ATOM 1781 N N . PRO A 1 226 ? -52.514 -25.558 87.027 1.00 72.44 226 PRO A N 1
ATOM 1782 C CA . PRO A 1 226 ? -52.515 -26.660 87.987 1.00 72.44 226 PRO A CA 1
ATOM 1783 C C . PRO A 1 226 ? -53.116 -26.239 89.324 1.00 72.44 226 PRO A C 1
ATOM 1785 O O . PRO A 1 226 ? -53.832 -27.022 89.937 1.00 72.44 226 PRO A O 1
ATOM 1788 N N . ALA A 1 227 ? -52.846 -25.003 89.757 1.00 73.25 227 ALA A N 1
ATOM 1789 C CA . ALA A 1 227 ? -53.380 -24.450 90.995 1.00 73.25 227 ALA A CA 1
ATOM 1790 C C . ALA A 1 227 ? -54.903 -24.271 90.919 1.00 73.25 227 ALA A C 1
ATOM 1792 O O . ALA A 1 227 ? -55.612 -24.575 91.876 1.00 73.25 227 ALA A O 1
ATOM 1793 N N . THR A 1 228 ? -55.428 -23.828 89.774 1.00 78.38 228 THR A N 1
ATOM 1794 C CA . THR A 1 228 ? -56.877 -23.761 89.554 1.00 78.38 228 THR A CA 1
ATOM 1795 C C . THR A 1 228 ? -57.497 -25.151 89.435 1.00 78.38 228 THR A C 1
ATOM 1797 O O . THR A 1 228 ? -58.530 -25.390 90.055 1.00 78.38 228 THR A O 1
ATOM 1800 N N . PHE A 1 229 ? -56.861 -26.095 88.730 1.00 76.06 229 PHE A N 1
ATOM 1801 C CA . PHE A 1 229 ? -57.351 -27.477 88.639 1.00 76.06 229 PHE A CA 1
ATOM 1802 C C . PHE A 1 229 ? -57.455 -28.153 90.013 1.00 76.06 229 PHE A C 1
ATOM 1804 O O . PHE A 1 229 ? -58.485 -28.753 90.326 1.00 76.06 229 PHE A O 1
ATOM 1811 N N . THR A 1 230 ? -56.428 -28.033 90.860 1.00 70.81 230 THR A N 1
ATOM 1812 C CA . THR A 1 230 ? -56.467 -28.599 92.215 1.00 70.81 230 THR A CA 1
ATOM 1813 C C . THR A 1 230 ? -57.503 -27.897 93.088 1.00 70.81 230 THR A C 1
ATOM 1815 O O . THR A 1 230 ? -58.251 -28.580 93.786 1.00 70.81 230 THR A O 1
ATOM 1818 N N . ALA A 1 231 ? -57.626 -26.567 93.012 1.00 73.25 231 ALA A N 1
ATOM 1819 C CA . ALA A 1 231 ? -58.663 -25.830 93.733 1.00 73.25 231 ALA A CA 1
ATOM 1820 C C . ALA A 1 231 ? -60.074 -26.328 93.375 1.00 73.25 231 ALA A C 1
ATOM 1822 O O . ALA A 1 231 ? -60.866 -26.606 94.273 1.00 73.25 231 ALA A O 1
ATOM 1823 N N . THR A 1 232 ? -60.382 -26.517 92.087 1.00 75.31 232 THR A N 1
ATOM 1824 C CA . THR A 1 232 ? -61.691 -27.028 91.651 1.00 75.31 232 THR A CA 1
ATOM 1825 C C . THR A 1 232 ? -61.908 -28.491 92.046 1.00 75.31 232 THR A C 1
ATOM 1827 O O . THR A 1 232 ? -62.958 -28.819 92.596 1.00 75.31 232 THR A O 1
ATOM 1830 N N . PHE A 1 233 ? -60.922 -29.368 91.821 1.00 70.00 233 PHE A N 1
ATOM 1831 C CA . PHE A 1 233 ? -61.027 -30.800 92.131 1.00 70.00 233 PHE A CA 1
ATOM 1832 C C . PHE A 1 233 ? -61.272 -31.055 93.627 1.00 70.00 233 PHE A C 1
ATOM 1834 O O . PHE A 1 233 ? -62.102 -31.885 94.006 1.00 70.00 233 PHE A O 1
ATOM 1841 N N . PHE A 1 234 ? -60.594 -30.302 94.495 1.00 63.19 234 PHE A N 1
ATOM 1842 C CA . PHE A 1 234 ? -60.747 -30.448 95.940 1.00 63.19 234 PHE A CA 1
ATOM 1843 C C . PHE A 1 234 ? -61.915 -29.633 96.516 1.00 63.19 234 PHE A C 1
ATOM 1845 O O . PHE A 1 234 ? -62.508 -30.064 97.504 1.00 63.19 234 PHE A O 1
ATOM 1852 N N . SER A 1 235 ? -62.351 -28.541 95.871 1.00 65.88 235 SER A N 1
ATOM 1853 C CA . SER A 1 235 ? -63.583 -27.829 96.256 1.00 65.88 235 SER A CA 1
ATOM 1854 C C . SER A 1 235 ? -64.834 -28.708 96.158 1.00 65.88 235 SER A C 1
ATOM 1856 O O . SER A 1 235 ? -65.790 -28.467 96.890 1.00 65.88 235 SER A O 1
ATOM 1858 N N . MET A 1 236 ? -64.838 -29.726 95.289 1.00 62.06 236 MET A N 1
ATOM 1859 C CA . MET A 1 236 ? -65.956 -30.672 95.170 1.00 62.06 236 MET A CA 1
ATOM 1860 C C . MET A 1 236 ? -65.939 -31.792 96.220 1.00 62.06 236 MET A C 1
ATOM 1862 O O . MET A 1 236 ? -66.960 -32.440 96.422 1.00 62.06 236 MET A O 1
ATOM 1866 N N . THR A 1 237 ? -64.806 -32.048 96.883 1.00 55.41 237 THR A N 1
ATOM 1867 C CA . THR A 1 237 ? -64.627 -33.245 97.730 1.00 55.41 237 THR A CA 1
ATOM 1868 C C . THR A 1 237 ? -64.360 -32.944 99.206 1.00 55.41 237 THR A C 1
ATOM 1870 O O . THR A 1 237 ? -64.579 -33.819 100.040 1.00 55.41 237 THR A O 1
ATOM 1873 N N . PHE A 1 238 ? -63.922 -31.728 99.561 1.00 50.81 238 PHE A N 1
ATOM 1874 C CA . PHE A 1 238 ? -63.494 -31.409 100.933 1.00 50.81 238 PHE A CA 1
ATOM 1875 C C . PHE A 1 238 ? -64.563 -30.768 101.834 1.00 50.81 238 PHE A C 1
ATOM 1877 O O . PHE A 1 238 ? -64.443 -30.842 103.056 1.00 50.81 238 PHE A O 1
ATOM 1884 N N . PHE A 1 239 ? -65.615 -30.167 101.276 1.00 51.97 239 PHE A N 1
ATOM 1885 C CA . PHE A 1 239 ? -66.692 -29.556 102.061 1.00 51.97 239 PHE A CA 1
ATOM 1886 C C . PHE A 1 239 ? -67.899 -30.491 102.161 1.00 51.97 239 PHE A C 1
ATOM 1888 O O . PHE A 1 239 ? -68.857 -30.373 101.403 1.00 51.97 239 PHE A O 1
ATOM 1895 N N . ASN A 1 240 ? -67.861 -31.428 103.110 1.00 51.12 240 ASN A N 1
ATOM 1896 C CA . ASN A 1 240 ? -69.035 -32.222 103.466 1.00 51.12 240 ASN A CA 1
ATOM 1897 C C . ASN A 1 240 ? -69.733 -31.564 104.668 1.00 51.12 240 ASN A C 1
ATOM 1899 O O . ASN A 1 240 ? -69.393 -31.822 105.821 1.00 51.12 240 ASN A O 1
ATOM 1903 N N . PHE A 1 241 ? -70.674 -30.657 104.398 1.00 53.19 241 PHE A N 1
ATOM 1904 C CA . PHE A 1 241 ? -71.482 -29.967 105.414 1.00 53.19 241 PHE A CA 1
ATOM 1905 C C . PHE A 1 241 ? -72.642 -30.846 105.921 1.00 53.19 241 PHE A C 1
ATOM 1907 O O . PHE A 1 241 ? -73.787 -30.406 105.957 1.00 53.19 241 PHE A O 1
ATOM 1914 N N . THR A 1 242 ? -72.383 -32.111 106.267 1.00 52.00 242 THR A N 1
ATOM 1915 C CA . THR A 1 242 ? -73.446 -33.039 106.704 1.00 52.00 242 THR A CA 1
ATOM 1916 C C . THR A 1 242 ? -73.843 -32.861 108.176 1.00 52.00 242 THR A C 1
ATOM 1918 O O . THR A 1 242 ? -74.903 -33.340 108.554 1.00 52.00 242 THR A O 1
ATOM 1921 N N . ASP A 1 243 ? -73.065 -32.135 108.993 1.00 51.12 243 ASP A N 1
ATOM 1922 C CA . ASP A 1 243 ? -73.396 -31.868 110.404 1.00 51.12 243 ASP A CA 1
ATOM 1923 C C . ASP A 1 243 ? -73.217 -30.376 110.777 1.00 51.12 243 ASP A C 1
ATOM 1925 O O . ASP A 1 243 ? -72.113 -29.842 110.629 1.00 51.12 243 ASP A O 1
ATOM 1929 N N . PRO A 1 244 ? -74.265 -29.690 111.280 1.00 53.19 244 PRO A N 1
ATOM 1930 C CA . PRO A 1 244 ? -74.267 -28.237 111.491 1.00 53.19 244 PRO A CA 1
ATOM 1931 C C . PRO A 1 244 ? -73.513 -27.727 112.734 1.00 53.19 244 PRO A C 1
ATOM 1933 O O . PRO A 1 244 ? -73.210 -26.539 112.783 1.00 53.19 244 PRO A O 1
ATOM 1936 N N . ASP A 1 245 ? -73.145 -28.573 113.706 1.00 51.91 245 ASP A N 1
ATOM 1937 C CA . ASP A 1 245 ? -72.619 -28.091 115.003 1.00 51.91 245 ASP A CA 1
ATOM 1938 C C . ASP A 1 245 ? -71.108 -28.267 115.234 1.00 51.91 245 ASP A C 1
ATOM 1940 O O . ASP A 1 245 ? -70.591 -27.890 116.289 1.00 51.91 245 ASP A O 1
ATOM 1944 N N . LYS A 1 246 ? -70.347 -28.807 114.269 1.00 47.12 246 LYS A N 1
ATOM 1945 C CA . LYS A 1 246 ? -68.872 -28.859 114.345 1.00 47.12 246 LYS A CA 1
ATOM 1946 C C . LYS A 1 246 ? -68.262 -28.760 112.945 1.00 47.12 246 LYS A C 1
ATOM 1948 O O . LYS A 1 246 ? -68.221 -29.783 112.262 1.00 47.12 246 LYS A O 1
ATOM 1953 N N . PRO A 1 247 ? -67.715 -27.608 112.510 1.00 51.12 247 PRO A N 1
ATOM 1954 C CA . PRO A 1 247 ? -66.921 -27.562 111.287 1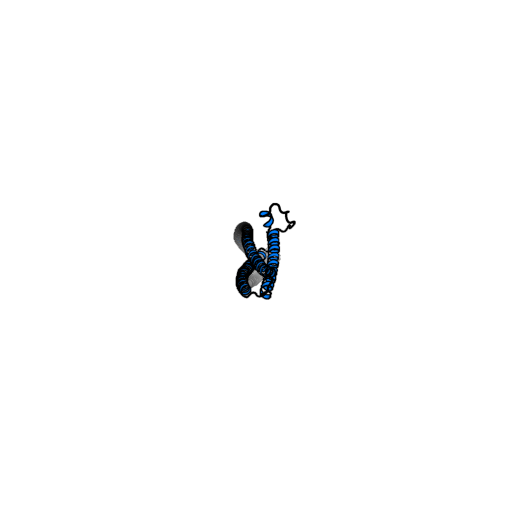.00 51.12 247 PRO A CA 1
ATOM 1955 C C . PRO A 1 247 ? -65.639 -28.380 111.502 1.00 51.12 247 PRO A C 1
ATOM 1957 O O . PRO A 1 247 ? -64.628 -27.892 112.006 1.00 51.12 247 PRO A O 1
ATOM 1960 N N . ARG A 1 248 ? -65.692 -29.677 111.185 1.00 47.31 248 ARG A N 1
ATOM 1961 C CA . ARG A 1 248 ? -64.538 -30.574 111.246 1.00 47.31 248 ARG A CA 1
ATOM 1962 C C . ARG A 1 248 ? -63.692 -30.352 110.004 1.00 47.31 248 ARG A C 1
ATOM 1964 O O . ARG A 1 248 ? -63.952 -30.918 108.947 1.00 47.31 248 ARG A O 1
ATOM 1971 N N . VAL A 1 249 ? -62.644 -29.552 110.155 1.00 50.53 249 VAL A N 1
ATOM 1972 C CA . VAL A 1 249 ? -61.535 -29.539 109.202 1.00 50.53 249 VAL A CA 1
ATOM 1973 C C . VAL A 1 249 ? -60.887 -30.927 109.255 1.00 50.53 249 VAL A C 1
ATOM 1975 O O . VAL A 1 249 ? -60.389 -31.339 110.303 1.00 50.53 249 VAL A O 1
ATOM 1978 N N . SER A 1 250 ? -60.960 -31.686 108.157 1.00 51.94 250 SER A N 1
ATOM 1979 C CA . SER A 1 250 ? -60.369 -33.027 108.083 1.00 51.94 250 SER A CA 1
ATOM 1980 C C . SER A 1 250 ? -58.859 -32.964 108.389 1.00 51.94 250 SER A C 1
ATOM 1982 O O . SER A 1 250 ? -58.169 -32.126 107.799 1.00 51.94 250 SER A O 1
ATOM 1984 N N . PRO A 1 251 ? -58.307 -33.854 109.244 1.00 56.34 251 PRO A N 1
ATOM 1985 C CA . PRO A 1 251 ? -56.874 -33.902 109.573 1.00 56.34 251 PRO A CA 1
ATOM 1986 C C . PRO A 1 251 ? -55.945 -34.152 108.369 1.00 56.34 251 PRO A C 1
ATOM 1988 O O . PRO A 1 251 ? -54.729 -34.052 108.491 1.00 56.34 251 PRO A O 1
ATOM 1991 N N . TRP A 1 252 ? -56.505 -34.480 107.201 1.00 56.44 252 TRP A N 1
ATOM 1992 C CA . TRP A 1 252 ? -55.786 -34.767 105.957 1.00 56.44 252 TRP A CA 1
ATOM 1993 C C . TRP A 1 252 ? -55.446 -33.513 105.130 1.00 56.44 252 TRP A C 1
ATOM 1995 O O . TRP A 1 252 ? -54.909 -33.628 104.029 1.00 56.44 252 TRP A O 1
ATOM 2005 N N . SER A 1 253 ? -55.708 -32.307 105.645 1.00 60.34 253 SER A N 1
ATOM 2006 C CA . SER A 1 253 ? -55.367 -31.032 104.990 1.00 60.34 253 SER A CA 1
ATOM 2007 C C . SER A 1 253 ? -53.869 -30.874 104.685 1.00 60.34 253 SER A C 1
ATOM 2009 O O . SER A 1 253 ? -53.491 -30.142 103.774 1.00 60.34 253 SER A O 1
ATOM 2011 N N . TRP A 1 254 ? -52.990 -31.612 105.365 1.00 65.19 254 TRP A N 1
ATOM 2012 C CA . TRP A 1 254 ? -51.561 -31.629 105.041 1.00 65.19 254 TRP A CA 1
ATOM 2013 C C . TRP A 1 254 ? -51.256 -32.290 103.683 1.00 65.19 254 TRP A C 1
ATOM 2015 O O . TRP A 1 254 ? -50.296 -31.911 103.013 1.00 65.19 254 TRP A O 1
ATOM 2025 N N . ILE A 1 255 ? -52.112 -33.209 103.213 1.00 66.81 255 ILE A N 1
ATOM 2026 C CA . ILE A 1 255 ? -51.992 -33.806 101.871 1.00 66.81 255 ILE A CA 1
ATOM 2027 C C . ILE A 1 255 ? -52.291 -32.773 100.780 1.00 66.81 255 ILE A C 1
ATOM 2029 O O . ILE A 1 255 ? -51.657 -32.817 99.729 1.00 66.81 255 ILE A O 1
ATOM 2033 N N . TYR A 1 256 ? -53.170 -31.795 101.037 1.00 64.56 256 TYR A N 1
ATOM 2034 C CA . TYR A 1 256 ? -53.381 -30.663 100.125 1.00 64.56 256 TYR A CA 1
ATOM 2035 C C . TYR A 1 256 ? -52.078 -29.892 99.896 1.00 64.56 256 TYR A C 1
ATOM 2037 O O . TYR A 1 256 ? -51.697 -29.653 98.747 1.00 64.56 256 TYR A O 1
ATOM 2045 N N . ALA A 1 257 ? -51.362 -29.560 100.975 1.00 66.62 257 ALA A N 1
ATOM 2046 C CA . ALA A 1 257 ? -50.081 -28.870 100.873 1.00 66.62 257 ALA A CA 1
ATOM 2047 C C . ALA A 1 257 ? -49.049 -29.737 100.134 1.00 66.62 257 ALA A C 1
ATOM 2049 O O . ALA A 1 257 ? -48.369 -29.250 99.234 1.00 66.62 257 ALA A O 1
ATOM 2050 N N . LEU A 1 258 ? -48.989 -31.037 100.440 1.00 77.31 258 LEU A N 1
ATOM 2051 C CA . LEU A 1 258 ? -48.037 -31.962 99.827 1.00 77.31 258 LEU A CA 1
ATOM 2052 C C . LEU A 1 258 ? -48.278 -32.157 98.319 1.00 77.31 258 LEU A C 1
ATOM 2054 O O . LEU A 1 258 ? -47.353 -32.005 97.525 1.00 77.31 258 LEU A O 1
ATOM 2058 N N . VAL A 1 259 ? -49.511 -32.465 97.906 1.00 73.75 259 VAL A N 1
ATOM 2059 C CA . VAL A 1 259 ? -49.861 -32.714 96.495 1.00 73.75 259 VAL A CA 1
ATOM 2060 C C . VAL A 1 259 ? -49.683 -31.449 95.663 1.00 73.75 259 VAL A C 1
ATOM 2062 O O . VAL A 1 259 ? -49.132 -31.511 94.565 1.00 73.75 259 VAL A O 1
ATOM 2065 N N . THR A 1 260 ? -50.073 -30.291 96.198 1.00 69.19 260 THR A N 1
ATOM 2066 C CA . THR A 1 260 ? -49.904 -29.006 95.508 1.00 69.19 260 THR A CA 1
ATOM 2067 C C . THR A 1 260 ? -48.423 -28.661 95.335 1.00 69.19 260 THR A C 1
ATOM 2069 O O . THR A 1 260 ? -48.018 -28.244 94.248 1.00 69.19 260 THR A O 1
ATOM 2072 N N . VAL A 1 261 ? -47.584 -28.898 96.352 1.00 75.12 261 VAL A N 1
ATOM 2073 C CA . VAL A 1 261 ? -46.127 -28.690 96.270 1.00 75.12 261 VAL A CA 1
ATOM 2074 C C . VAL A 1 261 ? -45.477 -29.658 95.280 1.00 75.12 261 VAL A C 1
ATOM 2076 O O . VAL A 1 261 ? -44.664 -29.225 94.465 1.00 75.12 261 VAL A O 1
ATOM 2079 N N . ILE A 1 262 ? -45.858 -30.940 95.286 1.00 80.88 262 ILE A N 1
ATOM 2080 C CA . ILE A 1 262 ? -45.333 -31.935 94.339 1.00 80.88 262 ILE A CA 1
ATOM 2081 C C . ILE A 1 262 ? -45.716 -31.564 92.903 1.00 80.88 262 ILE A C 1
ATOM 2083 O O . ILE A 1 262 ? -44.848 -31.538 92.034 1.00 80.88 262 ILE A O 1
ATOM 2087 N N . LEU A 1 263 ? -46.984 -31.233 92.645 1.00 74.94 263 LEU A N 1
ATOM 2088 C CA . LEU A 1 263 ? -47.457 -30.895 91.301 1.00 74.94 263 LEU A CA 1
ATOM 2089 C C . LEU A 1 263 ? -46.796 -29.608 90.780 1.00 74.94 263 LEU A C 1
ATOM 2091 O O . LEU A 1 263 ? -46.319 -29.575 89.646 1.00 74.94 263 LEU A O 1
ATOM 2095 N N . THR A 1 264 ? -46.679 -28.583 91.629 1.00 74.44 264 THR A N 1
ATOM 2096 C CA . THR A 1 264 ? -45.957 -27.339 91.303 1.00 74.44 264 THR A CA 1
ATOM 2097 C C . THR A 1 264 ? -44.481 -27.621 91.021 1.00 74.44 264 THR A C 1
ATOM 2099 O O . THR A 1 264 ? -43.922 -27.113 90.047 1.00 74.44 264 THR A O 1
ATOM 2102 N N . GLY A 1 265 ? -43.866 -28.487 91.832 1.00 80.06 265 GLY A N 1
ATOM 2103 C CA . GLY A 1 265 ? -42.495 -28.946 91.659 1.00 80.06 265 GLY A CA 1
ATOM 2104 C C . GLY A 1 265 ? -42.289 -29.629 90.312 1.00 80.06 265 GLY A C 1
ATOM 2105 O O . GLY A 1 265 ? -41.418 -29.209 89.560 1.00 80.06 265 GLY A O 1
ATOM 2106 N N . VAL A 1 266 ? -43.120 -30.613 89.954 1.00 80.31 266 VAL A N 1
ATOM 2107 C CA . VAL A 1 266 ? -43.042 -31.348 88.675 1.00 80.31 266 VAL A CA 1
ATOM 2108 C C . VAL A 1 266 ? -43.149 -30.408 87.475 1.00 80.31 266 VAL A C 1
ATOM 2110 O O . VAL A 1 266 ? -42.441 -30.584 86.479 1.00 80.31 266 VAL A O 1
ATOM 2113 N N . ILE A 1 267 ? -43.995 -29.386 87.568 1.00 76.12 267 ILE A N 1
ATOM 2114 C CA . ILE A 1 267 ? -44.231 -28.435 86.481 1.00 76.12 267 ILE A CA 1
ATOM 2115 C C . ILE A 1 267 ? -43.065 -27.453 86.341 1.00 76.12 267 ILE A C 1
ATOM 2117 O O . ILE A 1 267 ? -42.575 -27.252 85.226 1.00 76.12 267 ILE A O 1
ATOM 2121 N N . GLN A 1 268 ? -42.536 -26.924 87.451 1.00 72.12 268 GLN A N 1
ATOM 2122 C CA . GLN A 1 268 ? -41.308 -26.123 87.421 1.00 72.12 268 GLN A CA 1
ATOM 2123 C C . GLN A 1 268 ? -40.105 -26.927 86.918 1.00 72.12 268 GLN A C 1
ATOM 2125 O O . GLN A 1 268 ? -39.333 -26.424 86.101 1.00 72.12 268 GLN A O 1
ATOM 2130 N N . LEU A 1 269 ? -39.957 -28.181 87.356 1.00 79.69 269 LEU A N 1
ATOM 2131 C CA . LEU A 1 269 ? -38.869 -29.063 86.926 1.00 79.69 269 LEU A CA 1
ATOM 2132 C C . LEU A 1 269 ? -38.974 -29.361 85.428 1.00 79.69 269 LEU A C 1
ATOM 2134 O O . LEU A 1 269 ? -37.983 -29.250 84.706 1.00 79.69 269 LEU A O 1
ATOM 2138 N N . SER A 1 270 ? -40.183 -29.644 84.937 1.00 79.00 270 SER A N 1
ATOM 2139 C CA . SER A 1 270 ? -40.442 -29.859 83.509 1.00 79.00 270 SER A CA 1
ATOM 2140 C C . SER A 1 270 ? -40.091 -28.621 82.677 1.00 79.00 270 SER A C 1
ATOM 2142 O O . SER A 1 270 ? -39.397 -28.738 81.665 1.00 79.00 270 SER A O 1
ATOM 2144 N N . TRP A 1 271 ? -40.469 -27.418 83.121 1.00 76.12 271 TRP A N 1
ATOM 2145 C CA . TRP A 1 271 ? -40.112 -26.172 82.433 1.00 76.12 271 TRP A CA 1
ATOM 2146 C C . TRP A 1 271 ? -38.606 -25.874 82.475 1.00 76.12 271 TRP A C 1
ATOM 2148 O O . TRP A 1 271 ? -38.013 -25.511 81.455 1.00 76.12 271 TRP A O 1
ATOM 2158 N N . ALA A 1 272 ? -37.953 -26.069 83.622 1.00 77.38 272 ALA A N 1
ATOM 2159 C CA . ALA A 1 272 ? -36.515 -25.860 83.778 1.00 77.38 272 ALA A CA 1
ATOM 2160 C C . ALA A 1 272 ? -35.700 -26.807 82.879 1.00 77.38 272 ALA A C 1
ATOM 2162 O O . ALA A 1 272 ? -34.724 -26.392 82.252 1.00 77.38 272 ALA A O 1
ATOM 2163 N N . VAL A 1 273 ? -36.123 -28.068 82.756 1.00 79.44 273 VAL A N 1
ATOM 2164 C CA . VAL A 1 273 ? -35.477 -29.050 81.875 1.00 79.44 273 VAL A CA 1
ATOM 2165 C C . VAL A 1 273 ? -35.700 -28.698 80.402 1.00 79.44 273 VAL A C 1
ATOM 2167 O O . VAL A 1 273 ? -34.750 -28.716 79.615 1.00 79.44 273 VAL A O 1
ATOM 2170 N N . ILE A 1 274 ? -36.923 -28.332 80.011 1.00 76.69 274 ILE A N 1
ATOM 2171 C CA . ILE A 1 274 ? -37.251 -27.987 78.619 1.00 76.69 274 ILE A CA 1
ATOM 2172 C C . ILE A 1 274 ? -36.565 -26.680 78.189 1.00 76.69 274 ILE A C 1
ATOM 2174 O O . ILE A 1 274 ? -36.014 -26.613 77.089 1.00 76.69 274 ILE A O 1
ATOM 2178 N N . SER A 1 275 ? -36.536 -25.656 79.044 1.00 73.88 275 SER A N 1
ATOM 2179 C CA . SER A 1 275 ? -35.890 -24.371 78.743 1.00 73.88 275 SER A CA 1
ATOM 2180 C C . SER A 1 275 ? -34.370 -24.501 78.606 1.00 73.88 275 SER A C 1
ATOM 2182 O O . SER A 1 275 ? -33.800 -23.961 77.655 1.00 73.88 275 SER A O 1
ATOM 2184 N N . LYS A 1 276 ? -33.709 -25.282 79.475 1.00 72.94 276 LYS A N 1
ATOM 2185 C CA . LYS A 1 276 ? -32.274 -25.593 79.349 1.00 72.94 276 LYS A CA 1
ATOM 2186 C C . LYS A 1 276 ? -31.962 -26.333 78.045 1.00 72.94 276 LYS A C 1
ATOM 2188 O O . LYS A 1 276 ? -31.007 -25.978 77.358 1.00 72.94 276 LYS A O 1
ATOM 2193 N N . ARG A 1 277 ? -32.797 -27.304 77.654 1.00 70.75 277 ARG A N 1
ATOM 2194 C CA . ARG A 1 277 ? -32.630 -28.048 76.390 1.00 70.75 277 ARG A CA 1
ATOM 2195 C C . ARG A 1 277 ? -32.820 -27.169 75.150 1.00 70.75 277 ARG A C 1
ATOM 2197 O O . ARG A 1 277 ? -32.089 -27.340 74.179 1.00 70.75 277 ARG A O 1
ATOM 2204 N N . LYS A 1 278 ? -33.764 -26.220 75.171 1.00 62.97 278 LYS A N 1
ATOM 2205 C CA . LYS A 1 278 ? -33.968 -25.271 74.061 1.00 62.97 278 LYS A CA 1
ATOM 2206 C C . LYS A 1 278 ? -32.781 -24.315 73.895 1.00 62.97 278 LYS A C 1
ATOM 2208 O O . LYS A 1 278 ? -32.352 -24.096 72.769 1.00 62.97 278 LYS A O 1
ATOM 2213 N N . ARG A 1 279 ? -32.198 -23.819 74.996 1.00 60.22 279 ARG A N 1
ATOM 2214 C CA . ARG A 1 279 ? -31.001 -22.953 74.960 1.00 60.22 279 ARG A CA 1
ATOM 2215 C C . ARG A 1 279 ? -29.775 -23.674 74.389 1.00 60.22 279 ARG A C 1
ATOM 2217 O O . ARG A 1 279 ? -29.091 -23.104 73.553 1.00 60.22 279 ARG A O 1
ATOM 2224 N N . ALA A 1 280 ? -29.560 -24.940 74.757 1.00 60.88 280 ALA A N 1
ATOM 2225 C CA . ALA A 1 280 ? -28.440 -25.735 74.243 1.00 60.88 280 ALA A CA 1
ATOM 2226 C C . ALA A 1 280 ? -28.508 -25.979 72.722 1.00 60.88 280 ALA A C 1
ATOM 2228 O O . ALA A 1 280 ? -27.480 -25.956 72.054 1.00 60.88 280 ALA A O 1
ATOM 2229 N N . LYS A 1 281 ? -29.711 -26.167 72.158 1.00 56.75 281 LYS A N 1
ATOM 2230 C CA . LYS A 1 281 ? -29.886 -26.356 70.707 1.00 56.75 281 LYS A CA 1
ATOM 2231 C C . LYS A 1 281 ? -29.665 -25.075 69.898 1.00 56.75 281 LYS A C 1
ATOM 2233 O O . LYS A 1 281 ? -29.133 -25.155 68.801 1.00 56.75 281 LYS A O 1
ATOM 2238 N N . ILE A 1 282 ? -30.043 -23.910 70.430 1.00 56.53 282 ILE A N 1
ATOM 2239 C CA . ILE A 1 282 ? -29.865 -22.625 69.732 1.00 56.53 282 ILE A CA 1
ATOM 2240 C C . ILE A 1 282 ? -28.374 -22.291 69.604 1.00 56.53 282 ILE A C 1
ATOM 2242 O O . ILE A 1 282 ? -27.925 -21.959 68.516 1.00 56.53 282 ILE A O 1
ATOM 2246 N N . THR A 1 283 ? -27.589 -22.477 70.671 1.00 55.22 283 THR A N 1
ATOM 2247 C CA . THR A 1 283 ? -26.137 -22.217 70.662 1.00 55.22 283 THR A CA 1
ATOM 2248 C C . THR A 1 283 ? -25.365 -23.119 69.692 1.00 55.22 283 THR A C 1
ATOM 2250 O O . THR A 1 283 ? -24.361 -22.688 69.140 1.00 55.22 283 THR A O 1
ATOM 2253 N N . GLN A 1 284 ? -25.839 -24.344 69.445 1.00 55.56 284 GLN A N 1
ATOM 2254 C CA . GLN A 1 284 ? -25.186 -25.290 68.533 1.00 55.56 284 GLN A CA 1
ATOM 2255 C C . GLN A 1 284 ? -25.395 -24.949 67.049 1.00 55.56 284 GLN A C 1
ATOM 2257 O O . GLN A 1 284 ? -24.506 -25.176 66.233 1.00 55.56 284 GLN A O 1
ATOM 2262 N N . VAL A 1 285 ? -26.558 -24.391 66.699 1.00 51.12 285 VAL A N 1
ATOM 2263 C CA . VAL A 1 285 ? -26.871 -23.988 65.319 1.00 51.12 285 VAL A CA 1
ATOM 2264 C C . VAL A 1 285 ? -26.112 -22.711 64.944 1.00 51.12 285 VAL A C 1
ATOM 2266 O O . VAL A 1 285 ? -25.579 -22.623 63.846 1.00 51.12 285 VAL A O 1
ATOM 2269 N N . THR A 1 286 ? -25.950 -21.762 65.874 1.00 44.91 286 THR A N 1
ATOM 2270 C CA . THR A 1 286 ? -25.165 -20.534 65.632 1.00 44.91 286 THR A CA 1
ATOM 2271 C C . THR A 1 286 ? -23.660 -20.795 65.469 1.00 44.91 286 THR A C 1
ATOM 2273 O O . THR A 1 286 ? -22.974 -19.993 64.851 1.00 44.91 286 THR A O 1
ATOM 2276 N N . SER A 1 287 ? -23.134 -21.912 65.989 1.00 48.12 287 SER A N 1
ATOM 2277 C CA . SER A 1 287 ? -21.732 -22.328 65.802 1.00 48.12 287 SER A CA 1
ATOM 2278 C C . SER A 1 287 ? -21.468 -23.141 64.526 1.00 48.12 287 SER A C 1
ATOM 2280 O O . SER A 1 287 ? -20.332 -23.546 64.313 1.00 48.12 287 SER A O 1
ATOM 2282 N N . MET A 1 288 ? -22.496 -23.438 63.721 1.00 48.94 288 MET A N 1
ATOM 2283 C CA . MET A 1 288 ? -22.345 -24.126 62.426 1.00 48.94 288 MET A CA 1
ATOM 2284 C C . MET A 1 288 ? -22.457 -23.183 61.214 1.00 48.94 288 MET A C 1
ATOM 2286 O O . MET A 1 288 ? -22.135 -23.614 60.112 1.00 48.94 288 MET A O 1
ATOM 2290 N N . GLU A 1 289 ? -22.897 -21.929 61.393 1.00 42.22 289 GLU A N 1
ATOM 2291 C CA . GLU A 1 289 ? -22.999 -20.918 60.316 1.00 42.22 289 GLU A CA 1
ATOM 2292 C C . GLU A 1 289 ? -21.874 -19.856 60.331 1.00 42.22 289 GLU A C 1
ATOM 2294 O O . GLU A 1 289 ? -21.882 -18.940 59.508 1.00 42.22 289 GLU A O 1
ATOM 2299 N N . LEU A 1 290 ? -20.903 -19.983 61.244 1.00 40.09 290 LEU A N 1
ATOM 2300 C CA . LEU A 1 290 ? -19.643 -19.221 61.300 1.00 40.09 290 LEU A CA 1
ATOM 2301 C C . LEU A 1 290 ? -18.482 -20.137 60.903 1.00 40.09 290 LEU A C 1
ATOM 2303 O O . LEU A 1 290 ? -17.582 -19.652 60.183 1.00 40.09 290 LEU A O 1
#

pLDDT: mean 82.19, std 14.72, range [40.09, 97.62]

Foldseek 3Di:
DVVVLVVLLVVLVVLVVVLVVLVVVLVVLCLLCVVCCVVCVPDPNDPPPHDNLPDPLVVVLVSLVVLLVVLVVLLVVLVVSLVVLVVVLVVLVVVVVVVVVVPDDDDPVVSVVVSVSSVVSSVSSVVSNVSSVVVNVVSVVVSVVSVVVVVVSVVVVVVVVVVVVVVVVVVVVVVVVVVVVVVVVVVVVVVVVVVVVVVVVVVVVVVVVVVVVVVVVVVVCLQVVVVVVLVVVVVVPQDPPVDPPDPDRDPCVVVSVVVSVVVSVVSVVVCVVVVVVVVVVVVVVVVVVD

Secondary structure (DSSP, 8-state):
-HHHHHHHHHHHHHHHHHHHHHHHHHHHHHHHTSHHHHH-TTSPPP-----GGGS-HHHHHHHHHHHHHHHHHHHHHHHHHHHHHHHHHHHHHHHHHHHHHTT----HHHHHHHHHHHHHHHHHHHHHHHHHHHHHHHHHHHHHHHHHHHHHHHHHHHHHHHHHHHHHHHHHHHHHHHHHHHHHHHHHHHHHHHHHHHHHHHHHHHHHHHHHHHHHHHHHHHHHHHHHHHHHHHHTTS-----TT-----TTHHHHHHHHHHHHHHHHHHHHHHHHHHHHHHHHHHTT--

Organism: Botryotinia fuckeliana (strain BcDW1) (NCBI:txid1290391)

InterPro domains:
  IPR002523 Mg2+ transporter protein, CorA-like/Zinc transport protein ZntB [PF01544] (130-267)
  IPR045863 CorA, transmembrane region [SSF144083] (212-265)